Protein AF-A0AAV9BPT1-F1 (afdb_monomer)

Nearest PDB structures (foldseek):
  1zbh-assembly1_D  TM=8.927E-01  e=8.734E-01  Homo sapiens
  8fzt-assembly1_E  TM=1.495E-01  e=6.664E+00  Streptococcus pyogenes
  9cgu-assembly1_A  TM=1.667E-01  e=9.643E+00  Streptococcus pyogenes

Organism: Acorus gramineus (NCBI:txid55184)

Mean predicted aligned error: 17.65 Å

Foldseek 3Di:
DDLVVLLVLCVVVVHDSDDDPVVSVVRSVVVVVVVVVVVVVVVVVVVVLVVVLVVVLVVLVPDDLLVLLVLCVVLVHHSDDDSVVSSVRNNVVSVVVVPDDDDDDDDDDDDDDDDDDDPDDPDFDDDDPPDDPVLNRFWGFDDDDHDTQWDKDWDADVPVRDTDIDIDTDIDGSPPPDDDDD

pLDDT: mean 73.38, std 18.15, range [26.89, 94.5]

Radius of gyration: 31.67 Å; Cα contacts (8 Å, |Δi|>4): 129; chains: 1; bounding box: 70×37×100 Å

Structure (mmCIF, N/CA/C/O backbone):
data_AF-A0AAV9BPT1-F1
#
_entry.id   AF-A0AAV9BPT1-F1
#
loop_
_atom_site.group_PDB
_atom_site.id
_atom_site.type_symbol
_atom_site.label_atom_id
_atom_site.label_alt_id
_atom_site.label_comp_id
_atom_site.label_asym_id
_atom_site.label_entity_id
_atom_site.label_seq_id
_atom_site.pdbx_PDB_ins_code
_atom_site.Cartn_x
_atom_site.Cartn_y
_atom_site.Cartn_z
_atom_site.occupancy
_atom_site.B_iso_or_equiv
_atom_site.auth_seq_id
_atom_site.auth_comp_id
_atom_site.auth_asym_id
_atom_site.auth_atom_id
_atom_site.pdbx_PDB_model_num
ATOM 1 N N . MET A 1 1 ? -38.209 17.623 48.154 1.00 66.25 1 MET A N 1
ATOM 2 C CA . MET A 1 1 ? -37.411 16.426 48.475 1.00 66.25 1 MET A CA 1
ATOM 3 C C . MET A 1 1 ? -37.342 16.155 49.966 1.00 66.25 1 MET A C 1
ATOM 5 O O . MET A 1 1 ? -36.827 16.983 50.731 1.00 66.25 1 MET A O 1
ATOM 9 N N . GLY A 1 2 ? -37.893 15.013 50.367 1.00 86.69 2 GLY A N 1
ATOM 10 C CA . GLY A 1 2 ? -37.755 14.453 51.711 1.00 86.69 2 GLY A CA 1
ATOM 11 C C . GLY A 1 2 ? -36.406 13.749 51.896 1.00 86.69 2 GLY A C 1
ATOM 12 O O . GLY A 1 2 ? -35.737 13.391 50.932 1.00 86.69 2 GLY A O 1
ATOM 13 N N . VAL A 1 3 ? -35.992 13.531 53.147 1.00 86.62 3 VAL A N 1
ATOM 14 C CA . VAL A 1 3 ? -34.736 12.813 53.461 1.00 86.62 3 VAL A CA 1
ATOM 15 C C . VAL A 1 3 ? -34.769 11.368 52.948 1.00 86.62 3 VAL A C 1
ATOM 17 O O . VAL A 1 3 ? -33.741 10.836 52.548 1.00 86.62 3 VAL A O 1
ATOM 20 N N . HIS A 1 4 ? -35.949 10.747 52.916 1.00 86.62 4 HIS A N 1
ATOM 21 C CA . HIS A 1 4 ? -36.132 9.385 52.418 1.00 86.62 4 HIS A CA 1
ATOM 22 C C . HIS A 1 4 ? -35.863 9.267 50.906 1.00 86.62 4 HIS A C 1
ATOM 24 O O . HIS A 1 4 ? -35.213 8.323 50.473 1.00 86.62 4 HIS A O 1
ATOM 30 N N . GLU A 1 5 ? -36.291 10.255 50.109 1.00 89.44 5 GLU A N 1
ATOM 31 C CA . GLU A 1 5 ? -36.006 10.313 48.663 1.00 89.44 5 GLU A CA 1
ATOM 32 C C . GLU A 1 5 ? -34.508 10.489 48.394 1.00 89.44 5 GLU A C 1
ATOM 34 O O . GLU A 1 5 ? -33.947 9.803 47.546 1.00 89.44 5 GLU A O 1
ATOM 39 N N . LEU A 1 6 ? -33.845 11.353 49.172 1.00 89.81 6 LEU A N 1
ATOM 40 C CA . LEU A 1 6 ? -32.398 11.565 49.095 1.00 89.81 6 LEU A CA 1
ATOM 41 C C . LEU A 1 6 ? -31.606 10.294 49.408 1.00 89.81 6 LEU A C 1
ATOM 43 O O . LEU A 1 6 ? -30.641 9.984 48.721 1.00 89.81 6 LEU A O 1
ATOM 47 N N . ARG A 1 7 ? -32.027 9.530 50.421 1.00 89.31 7 ARG A N 1
ATOM 48 C CA . ARG A 1 7 ? -31.402 8.240 50.745 1.00 89.31 7 ARG A CA 1
ATOM 49 C C . ARG A 1 7 ? -31.612 7.211 49.635 1.00 89.31 7 ARG A C 1
ATOM 51 O O . ARG A 1 7 ? -30.689 6.457 49.350 1.00 89.31 7 ARG A O 1
ATOM 58 N N . GLY A 1 8 ? -32.778 7.214 48.985 1.00 91.06 8 GLY A N 1
ATOM 59 C CA . GLY A 1 8 ? -33.041 6.379 47.810 1.00 91.06 8 GLY A CA 1
ATOM 60 C C . GLY A 1 8 ? -32.118 6.710 46.633 1.00 91.06 8 GLY A C 1
ATOM 61 O O . GLY A 1 8 ? -31.501 5.812 46.071 1.00 91.06 8 GLY A O 1
ATOM 62 N N . GLN A 1 9 ? -31.958 7.997 46.309 1.00 87.75 9 GLN A N 1
ATOM 63 C CA . GLN A 1 9 ? -31.045 8.451 45.251 1.00 87.75 9 GLN A CA 1
ATOM 64 C C . GLN A 1 9 ? -29.572 8.167 45.575 1.00 87.75 9 GLN A C 1
ATOM 66 O O . GLN A 1 9 ? -28.846 7.691 44.707 1.00 87.75 9 GLN A O 1
ATOM 71 N N . ALA A 1 10 ? -29.143 8.388 46.822 1.00 87.38 10 ALA A N 1
ATOM 72 C CA . ALA A 1 10 ? -27.794 8.040 47.270 1.00 87.38 10 ALA A CA 1
ATOM 73 C C . ALA A 1 10 ? -27.530 6.531 47.149 1.00 87.38 10 ALA A C 1
ATOM 75 O O . ALA A 1 10 ? -26.489 6.130 46.640 1.00 87.38 10 ALA A O 1
ATOM 76 N N . SER A 1 11 ? -28.497 5.693 47.539 1.00 90.50 11 SER A N 1
ATOM 77 C CA . SER A 1 11 ? -28.374 4.236 47.436 1.00 90.50 11 SER A CA 1
ATOM 78 C C . SER A 1 11 ? -28.292 3.747 45.989 1.00 90.50 11 SER A C 1
ATOM 80 O O . SER A 1 11 ? -27.554 2.804 45.725 1.00 90.50 11 SER A O 1
ATOM 82 N N . LEU A 1 12 ? -29.029 4.367 45.060 1.00 90.50 12 LEU A N 1
ATOM 83 C CA . LEU A 1 12 ? -28.962 4.036 43.630 1.00 90.50 12 LEU A CA 1
ATOM 84 C C . LEU A 1 12 ? -27.583 4.341 43.027 1.00 90.50 12 LEU A C 1
ATOM 86 O O . LEU A 1 12 ? -27.151 3.632 42.126 1.00 90.50 12 LEU A O 1
ATOM 90 N N . ARG A 1 13 ? -26.895 5.366 43.544 1.00 85.94 13 ARG A N 1
ATOM 91 C CA . ARG A 1 13 ? -25.550 5.787 43.118 1.00 85.94 13 ARG A CA 1
ATOM 92 C C . ARG A 1 13 ? -24.415 5.144 43.931 1.00 85.94 13 ARG A C 1
ATOM 94 O O . ARG A 1 13 ? -23.254 5.456 43.718 1.00 85.94 13 ARG A O 1
ATOM 101 N N . GLY A 1 14 ? -24.729 4.259 44.884 1.00 86.69 14 GLY A N 1
ATOM 102 C CA . GLY A 1 14 ? -23.729 3.610 45.746 1.00 86.69 14 GLY A CA 1
ATOM 103 C C . GLY A 1 14 ? -23.097 4.521 46.813 1.00 86.69 14 GLY A C 1
ATOM 104 O O . GLY A 1 14 ? -22.073 4.166 47.394 1.00 86.69 14 GLY A O 1
ATOM 105 N N . LEU A 1 15 ? -23.698 5.681 47.095 1.00 86.06 15 LEU A N 1
ATOM 106 C CA . LEU A 1 15 ? -23.224 6.659 48.079 1.00 86.06 15 LEU A CA 1
ATOM 107 C C . LEU A 1 15 ? -23.756 6.359 49.493 1.00 86.06 15 LEU A C 1
ATOM 109 O O . LEU A 1 15 ? -24.757 5.667 49.686 1.00 86.06 15 LEU A O 1
ATOM 113 N N . SER A 1 16 ? -23.109 6.934 50.513 1.00 86.81 16 SER A N 1
ATOM 114 C CA . SER A 1 16 ? -23.520 6.766 51.914 1.00 86.81 16 SER A CA 1
ATOM 115 C C . SER A 1 16 ? -24.933 7.306 52.169 1.00 86.81 16 SER A C 1
ATOM 117 O O . SER A 1 16 ? -25.214 8.489 51.982 1.00 86.81 16 SER A O 1
ATOM 119 N N . THR A 1 17 ? -25.826 6.455 52.683 1.00 85.00 17 THR A N 1
ATOM 120 C CA . THR A 1 17 ? -27.209 6.822 53.034 1.00 85.00 17 THR A CA 1
ATOM 121 C C . THR A 1 17 ? -27.339 7.447 54.428 1.00 85.00 17 THR A C 1
ATOM 123 O O . THR A 1 17 ? -28.456 7.699 54.890 1.00 85.00 17 THR A O 1
ATOM 126 N N . SER A 1 18 ? -26.229 7.650 55.145 1.00 83.88 18 SER A N 1
ATOM 127 C CA . SER A 1 18 ? -26.214 8.146 56.525 1.00 83.88 18 SER A CA 1
ATOM 128 C C . SER A 1 18 ? -25.831 9.625 56.582 1.00 83.88 18 SER A C 1
ATOM 130 O O . SER A 1 18 ? -24.800 10.023 56.053 1.00 83.88 18 SER A O 1
ATOM 132 N N . GLY A 1 19 ? -26.655 10.446 57.240 1.00 83.88 19 GLY A N 1
ATOM 133 C CA . GLY A 1 19 ? -26.385 11.873 57.418 1.00 83.88 19 GLY A CA 1
ATOM 134 C C . GLY A 1 19 ? -27.636 12.739 57.561 1.00 83.88 19 GLY A C 1
ATOM 135 O O . GLY A 1 19 ? -28.778 12.261 57.494 1.00 83.88 19 GLY A O 1
ATOM 136 N N . THR A 1 20 ? -27.405 14.038 57.764 1.00 88.81 20 THR A N 1
ATOM 137 C CA . THR A 1 20 ? -28.435 15.083 57.703 1.00 88.81 20 THR A CA 1
ATOM 138 C C . THR A 1 20 ? -28.787 15.406 56.249 1.00 88.81 20 THR A C 1
ATOM 140 O O . THR A 1 20 ? -28.027 15.129 55.324 1.00 88.81 20 THR A O 1
ATOM 143 N N . LYS A 1 21 ? -29.955 16.023 56.029 1.00 87.75 21 LYS A N 1
ATOM 144 C CA . LYS A 1 21 ? -30.465 16.359 54.687 1.00 87.75 21 LYS A CA 1
ATOM 145 C C . LYS A 1 21 ? -29.448 17.108 53.812 1.00 87.75 21 LYS A C 1
ATOM 147 O O . LYS A 1 21 ? -29.385 16.849 52.618 1.00 87.75 21 LYS A O 1
ATOM 152 N N . LYS A 1 22 ? -28.680 18.028 54.409 1.00 87.62 22 LYS A N 1
ATOM 153 C CA . LYS A 1 22 ? -27.660 18.828 53.713 1.00 87.62 22 LYS A CA 1
ATOM 154 C C . LYS A 1 22 ? -26.505 17.966 53.201 1.00 87.62 22 LYS A C 1
ATOM 156 O O . LYS A 1 22 ? -26.181 18.050 52.029 1.00 87.62 22 LYS A O 1
ATOM 161 N N . VAL A 1 23 ? -25.991 17.067 54.040 1.00 87.06 23 VAL A N 1
ATOM 162 C CA . VAL A 1 23 ? -24.881 16.164 53.691 1.00 87.06 23 VAL A CA 1
ATOM 163 C C . VAL A 1 23 ? -25.252 15.236 52.530 1.00 87.06 23 VAL A C 1
ATOM 165 O O . VAL A 1 23 ? -24.448 15.020 51.633 1.00 87.06 23 VAL A O 1
ATOM 168 N N . LEU A 1 24 ? -26.489 14.727 52.505 1.00 86.38 24 LEU A N 1
ATOM 169 C CA . LEU A 1 24 ? -26.969 13.891 51.396 1.00 86.38 24 LEU A CA 1
ATOM 170 C C . LEU A 1 24 ? -27.092 14.675 50.082 1.00 86.38 24 LEU A C 1
ATOM 172 O O . LEU A 1 24 ? -26.788 14.139 49.024 1.00 86.38 24 LEU A O 1
ATOM 176 N N . LEU A 1 25 ? -27.539 15.934 50.146 1.00 88.56 25 LEU A N 1
ATOM 177 C CA . LEU A 1 25 ? -27.626 16.806 48.973 1.00 88.56 25 LEU A CA 1
ATOM 178 C C . LEU A 1 25 ? -26.240 17.143 48.419 1.00 88.56 25 LEU A C 1
ATOM 180 O O . LEU A 1 25 ? -26.041 17.043 47.215 1.00 88.56 25 LEU A O 1
ATOM 184 N N . GLU A 1 26 ? -25.295 17.502 49.288 1.00 87.81 26 GLU A N 1
ATOM 185 C CA . GLU A 1 26 ? -23.914 17.816 48.901 1.00 87.81 26 GLU A CA 1
ATOM 186 C C . GLU A 1 26 ? -23.202 16.594 48.306 1.00 87.81 26 GLU A C 1
ATOM 188 O O . GLU A 1 26 ? -22.551 16.716 47.275 1.00 87.81 26 GLU A O 1
ATOM 193 N N . GLY A 1 27 ? -23.383 15.406 48.893 1.00 85.81 27 GLY A N 1
ATOM 194 C CA . GLY A 1 27 ? -22.787 14.171 48.376 1.00 85.81 27 GLY A CA 1
ATOM 195 C C . GLY A 1 27 ? -23.317 13.773 46.997 1.00 85.81 27 GLY A C 1
ATOM 196 O O . GLY A 1 27 ? -22.532 13.426 46.123 1.00 85.81 27 GLY A O 1
ATOM 197 N N . ILE A 1 28 ? -24.634 13.864 46.778 1.00 88.00 28 ILE A N 1
ATOM 198 C CA . ILE A 1 28 ? -25.240 13.573 45.467 1.00 88.00 28 ILE A CA 1
ATOM 199 C C . ILE A 1 28 ? -24.837 14.631 44.432 1.00 88.00 28 ILE A C 1
ATOM 201 O O . ILE A 1 28 ? -24.573 14.286 43.286 1.00 88.00 28 ILE A O 1
ATOM 205 N N . ALA A 1 29 ? -24.776 15.910 44.814 1.00 86.81 29 ALA A N 1
ATOM 206 C CA . ALA A 1 29 ? -24.363 16.980 43.907 1.00 86.81 29 ALA A CA 1
ATOM 207 C C . ALA A 1 29 ? -22.902 16.819 43.457 1.00 86.81 29 ALA A C 1
ATOM 209 O O . ALA A 1 29 ? -22.627 16.911 42.265 1.00 86.81 29 ALA A O 1
ATOM 210 N N . ALA A 1 30 ? -21.991 16.504 44.382 1.00 86.38 30 ALA A N 1
ATOM 211 C CA . ALA A 1 30 ? -20.583 16.266 44.063 1.00 86.38 30 ALA A CA 1
ATOM 212 C C . ALA A 1 30 ? -20.382 15.057 43.130 1.00 86.38 30 ALA A C 1
ATOM 214 O O . ALA A 1 30 ? -19.500 15.072 42.276 1.00 86.38 30 ALA A O 1
ATOM 215 N N . ASP A 1 31 ? -21.209 14.022 43.276 1.00 88.00 31 ASP A N 1
ATOM 216 C CA . ASP A 1 31 ? -21.203 12.838 42.413 1.00 88.00 31 ASP A CA 1
ATOM 217 C C . ASP A 1 31 ? -21.716 13.156 40.997 1.00 88.00 31 ASP A C 1
ATOM 219 O O . ASP A 1 31 ? -21.080 12.792 40.017 1.00 88.00 31 ASP A O 1
ATOM 223 N N . ILE A 1 32 ? -22.789 13.949 40.872 1.00 86.00 32 ILE A N 1
ATOM 224 C CA . ILE A 1 32 ? -23.292 14.444 39.574 1.00 86.00 32 ILE A CA 1
ATOM 225 C C . ILE A 1 32 ? -22.242 15.310 38.855 1.00 86.00 32 ILE A C 1
ATOM 227 O O . ILE A 1 32 ? -22.048 15.200 37.641 1.00 86.00 32 ILE A O 1
ATOM 231 N N . GLU A 1 33 ? -21.558 16.191 39.587 1.00 83.81 33 GLU A N 1
ATOM 232 C CA . GLU A 1 33 ? -20.467 17.002 39.035 1.00 83.81 33 GLU A CA 1
ATOM 233 C C . GLU A 1 33 ? -19.279 16.137 38.597 1.00 83.81 33 GLU A C 1
ATOM 235 O O . GLU A 1 33 ? -18.648 16.418 37.577 1.00 83.81 33 GLU A O 1
ATOM 240 N N . ARG A 1 34 ? -19.000 15.049 39.318 1.00 80.12 34 ARG A N 1
ATOM 241 C CA . ARG A 1 34 ? -17.965 14.089 38.941 1.00 80.12 34 ARG A CA 1
ATOM 242 C C . ARG A 1 34 ? -18.346 13.295 37.685 1.00 80.12 34 ARG A C 1
ATOM 244 O O . ARG A 1 34 ? -17.514 13.220 36.783 1.00 80.12 34 ARG A O 1
ATOM 251 N N . ASP A 1 35 ? -19.578 12.793 37.594 1.00 77.31 35 ASP A N 1
ATOM 252 C CA . ASP A 1 35 ? -20.101 12.078 36.417 1.00 77.31 35 ASP A CA 1
ATOM 253 C C . ASP A 1 35 ? -20.000 12.955 35.158 1.00 77.31 35 ASP A C 1
ATOM 255 O O . ASP A 1 35 ? -19.424 12.553 34.151 1.00 77.31 35 ASP A O 1
ATOM 259 N N . SER A 1 36 ? -20.482 14.201 35.233 1.00 74.38 36 SER A N 1
ATOM 260 C CA . SER A 1 36 ? -20.421 15.147 34.107 1.00 74.38 36 SER A CA 1
ATOM 261 C C . SER A 1 36 ? -18.990 15.539 33.710 1.00 74.38 36 SER A C 1
ATOM 263 O O . SER A 1 36 ? -18.709 15.770 32.532 1.00 74.38 36 SER A O 1
ATOM 265 N N . ALA A 1 37 ? -18.055 15.602 34.662 1.00 71.31 37 ALA A N 1
ATOM 266 C CA . ALA A 1 37 ? -16.646 15.857 34.373 1.00 71.31 37 ALA A CA 1
ATOM 267 C C . ALA A 1 37 ? -15.945 14.640 33.744 1.00 71.31 37 ALA A C 1
ATOM 269 O O . ALA A 1 37 ? -15.087 14.820 32.879 1.00 71.31 37 ALA A O 1
ATOM 270 N N . GLU A 1 38 ? -16.289 13.420 34.159 1.00 68.56 38 GLU A N 1
ATOM 271 C CA . GLU A 1 38 ? -15.794 12.179 33.552 1.00 68.56 38 GLU A CA 1
ATOM 272 C C . GLU A 1 38 ? -16.371 11.978 32.140 1.00 68.56 38 GLU A C 1
ATOM 274 O O . GLU A 1 38 ? -15.616 11.670 31.219 1.00 68.56 38 GLU A O 1
ATOM 279 N N . GLU A 1 39 ? -17.661 12.254 31.923 1.00 64.31 39 GLU A N 1
ATOM 280 C CA . GLU A 1 39 ? -18.285 12.245 30.590 1.00 64.31 39 GLU A CA 1
ATOM 281 C C . GLU A 1 39 ? -17.637 13.256 29.636 1.00 64.31 39 GLU A C 1
ATOM 283 O O . GLU A 1 39 ? -17.356 12.918 28.485 1.00 64.31 39 GLU A O 1
ATOM 288 N N . ASN A 1 40 ? -17.339 14.473 30.106 1.00 65.38 40 ASN A N 1
ATOM 289 C CA . ASN A 1 40 ? -16.655 15.476 29.287 1.00 65.38 40 ASN A CA 1
ATOM 290 C C . ASN A 1 40 ? -15.217 15.064 28.944 1.00 65.38 40 ASN A C 1
ATOM 292 O O . ASN A 1 40 ? -14.825 15.181 27.787 1.00 65.38 40 ASN A O 1
ATOM 296 N N . ARG A 1 41 ? -14.450 14.512 29.897 1.00 62.78 41 ARG A N 1
ATOM 297 C CA . ARG A 1 41 ? -13.090 14.006 29.621 1.00 62.78 41 ARG A CA 1
ATOM 298 C C . ARG A 1 41 ? -13.097 12.843 28.636 1.00 62.78 41 ARG A C 1
ATOM 300 O O . ARG A 1 41 ? -12.277 12.819 27.723 1.00 62.78 41 ARG A O 1
ATOM 307 N N . ASN A 1 42 ? -14.036 11.910 28.791 1.00 61.19 42 ASN A N 1
ATOM 308 C CA . ASN A 1 42 ? -14.189 10.789 27.867 1.00 61.19 42 ASN A CA 1
ATOM 309 C C . ASN A 1 42 ? -14.617 11.285 26.476 1.00 61.19 42 ASN A C 1
ATOM 311 O O . ASN A 1 42 ? -14.109 10.805 25.468 1.00 61.19 42 ASN A O 1
ATOM 315 N N . GLY A 1 43 ? -15.509 12.279 26.407 1.00 61.28 43 GLY A N 1
ATOM 316 C CA . GLY A 1 43 ? -15.938 12.904 25.156 1.00 61.28 43 GLY A CA 1
ATOM 317 C C . GLY A 1 43 ? -14.826 13.677 24.441 1.00 61.28 43 GLY A C 1
ATOM 318 O O . GLY A 1 43 ? -14.752 13.634 23.215 1.00 61.28 43 GLY A O 1
ATOM 319 N N . GLU A 1 44 ? -13.950 14.357 25.181 1.00 61.03 44 GLU A N 1
ATOM 320 C CA . GLU A 1 44 ? -12.769 15.039 24.637 1.00 61.03 44 GLU A CA 1
ATOM 321 C C . GLU A 1 44 ? -11.717 14.038 24.142 1.00 61.03 44 GLU A C 1
ATOM 323 O O . GLU A 1 44 ? -11.273 14.155 23.001 1.00 61.03 44 GLU A O 1
ATOM 328 N N . GLN A 1 45 ? -11.410 12.994 24.920 1.00 60.72 45 GLN A N 1
ATOM 329 C CA . GLN A 1 45 ? -10.502 11.921 24.487 1.00 60.72 45 GLN A CA 1
ATOM 330 C C . GLN A 1 45 ? -11.014 11.173 23.250 1.00 60.72 45 GLN A C 1
ATOM 332 O O . GLN A 1 45 ? -10.231 10.840 22.362 1.00 60.72 45 GLN A O 1
ATOM 337 N N . LEU A 1 46 ? -12.323 10.924 23.157 1.00 59.19 46 LEU A N 1
ATOM 338 C CA . LEU A 1 46 ? -12.926 10.301 21.978 1.00 59.19 46 LEU A CA 1
ATOM 339 C C . LEU A 1 46 ? -12.830 11.200 20.741 1.00 59.19 46 LEU A C 1
ATOM 341 O O . LEU A 1 46 ? -12.610 10.691 19.646 1.00 59.19 46 LEU A O 1
ATOM 345 N N . LYS A 1 47 ? -12.980 12.522 20.889 1.00 60.25 47 LYS A N 1
ATOM 346 C CA . LYS A 1 47 ? -12.844 13.463 19.765 1.00 60.25 47 LYS A CA 1
ATOM 347 C C . LYS A 1 47 ? -11.413 13.521 19.245 1.00 60.25 47 LYS A C 1
ATOM 349 O O . LYS A 1 47 ? -11.224 13.414 18.039 1.00 60.25 47 LYS A O 1
ATOM 354 N N . GLU A 1 48 ? -10.432 13.613 20.137 1.00 61.12 48 GLU A N 1
ATOM 355 C CA . GLU A 1 48 ? -9.012 13.665 19.766 1.00 61.12 48 GLU A CA 1
ATOM 356 C C . GLU A 1 48 ? -8.575 12.379 19.040 1.00 61.12 48 GLU A C 1
ATOM 358 O O . GLU A 1 48 ? -7.973 12.439 17.971 1.00 61.12 48 GLU A O 1
ATOM 363 N N . GLN A 1 49 ? -9.003 11.209 19.530 1.00 61.12 49 GLN A N 1
ATOM 364 C CA . GLN A 1 49 ? -8.744 9.929 18.858 1.00 61.12 49 GLN A CA 1
ATOM 365 C C . GLN A 1 49 ? -9.433 9.799 17.492 1.00 61.12 49 GLN A C 1
ATOM 367 O O . GLN A 1 49 ? -8.950 9.069 16.629 1.00 61.12 49 GLN A O 1
ATOM 372 N N . VAL A 1 50 ? -10.588 10.438 17.290 1.00 62.47 50 VAL A N 1
ATOM 373 C CA . VAL A 1 50 ? -11.306 10.407 16.005 1.00 62.47 50 VAL A CA 1
ATOM 374 C C . VAL A 1 50 ? -10.657 11.348 14.990 1.00 62.47 50 VAL A C 1
ATOM 376 O O . VAL A 1 50 ? -10.561 10.981 13.819 1.00 62.47 50 VAL A O 1
ATOM 379 N N . GLU A 1 51 ? -10.182 12.518 15.423 1.00 63.03 51 GLU A N 1
ATOM 380 C CA . GLU A 1 51 ? -9.455 13.459 14.562 1.00 63.03 51 GLU A CA 1
ATOM 381 C C . GLU A 1 51 ? -8.103 12.882 14.112 1.00 63.03 51 GLU A C 1
ATOM 383 O O . GLU A 1 51 ? -7.822 12.867 12.914 1.00 63.03 51 GLU A O 1
ATOM 388 N N . GLU A 1 52 ? -7.326 12.279 15.018 1.00 66.38 52 GLU A N 1
ATOM 389 C CA . GLU A 1 52 ? -6.041 11.649 14.669 1.00 66.38 52 GLU A CA 1
ATOM 390 C C . GLU A 1 52 ? -6.215 10.471 13.685 1.00 66.38 52 GLU A C 1
ATOM 392 O O . GLU A 1 52 ? -5.461 10.324 12.720 1.00 66.38 52 GLU A O 1
ATOM 397 N N . LYS A 1 53 ? -7.279 9.671 13.849 1.00 68.00 53 LYS A N 1
ATOM 398 C CA . LYS A 1 53 ? -7.617 8.577 12.917 1.00 68.00 53 LYS A CA 1
ATOM 399 C C . LYS A 1 53 ? -8.047 9.080 11.542 1.00 68.00 53 LYS A C 1
ATOM 401 O O . LYS A 1 53 ? -7.744 8.433 10.536 1.00 68.00 53 LYS A O 1
ATOM 406 N N . ALA A 1 54 ? -8.774 10.197 11.479 1.00 70.81 54 ALA A N 1
ATOM 407 C CA . ALA A 1 54 ? -9.169 10.796 10.207 1.00 70.81 54 ALA A CA 1
ATOM 408 C C . ALA A 1 54 ? -7.928 11.240 9.419 1.00 70.81 54 ALA A C 1
ATOM 410 O O . ALA A 1 54 ? -7.796 10.890 8.241 1.00 70.81 54 ALA A O 1
ATOM 411 N N . ASP A 1 55 ? -6.980 11.887 10.099 1.00 76.94 55 ASP A N 1
ATOM 412 C CA . ASP A 1 55 ? -5.702 12.302 9.522 1.00 76.94 55 ASP A CA 1
ATOM 413 C C . ASP A 1 55 ? -4.874 11.103 9.033 1.00 76.94 55 ASP A C 1
ATOM 415 O O . ASP A 1 55 ? -4.305 11.133 7.936 1.00 76.94 55 ASP A O 1
ATOM 419 N N . ASP A 1 56 ? -4.839 10.006 9.789 1.00 77.00 56 ASP A N 1
ATOM 420 C CA . ASP A 1 56 ? -4.118 8.795 9.388 1.00 77.00 56 ASP A CA 1
ATOM 421 C C . ASP A 1 56 ? -4.741 8.107 8.166 1.00 77.00 56 ASP A C 1
ATOM 423 O O . ASP A 1 56 ? -4.020 7.668 7.259 1.00 77.00 56 ASP A O 1
ATOM 427 N N . ILE A 1 57 ? -6.072 8.064 8.069 1.00 81.19 57 ILE A N 1
ATOM 428 C CA . ILE A 1 57 ? -6.768 7.548 6.880 1.00 81.19 57 ILE A CA 1
ATOM 429 C C . ILE A 1 57 ? -6.477 8.429 5.658 1.00 81.19 57 ILE A C 1
ATOM 431 O O . ILE A 1 57 ? -6.292 7.911 4.547 1.00 81.19 57 ILE A O 1
ATOM 435 N N . GLU A 1 58 ? -6.415 9.749 5.830 1.00 83.06 58 GLU A N 1
ATOM 436 C CA . GLU A 1 58 ? -6.048 10.675 4.758 1.00 83.06 58 GLU A CA 1
ATOM 437 C C . GLU A 1 58 ? -4.598 10.481 4.299 1.00 83.06 58 GLU A C 1
ATOM 439 O O . GLU A 1 58 ? -4.356 10.339 3.091 1.00 83.06 58 GLU A O 1
ATOM 444 N N . ARG A 1 59 ? -3.649 10.347 5.236 1.00 84.38 59 ARG A N 1
ATOM 445 C CA . ARG A 1 59 ? -2.250 9.983 4.939 1.00 84.38 59 ARG A CA 1
ATOM 446 C C . ARG A 1 59 ? -2.172 8.671 4.159 1.00 84.38 59 ARG A C 1
ATOM 448 O O . ARG A 1 59 ? -1.442 8.572 3.171 1.00 84.38 59 ARG A O 1
ATOM 455 N N . ILE A 1 60 ? -2.986 7.685 4.531 1.00 84.81 60 ILE A N 1
ATOM 456 C CA . ILE A 1 60 ? -3.073 6.393 3.843 1.00 84.81 60 ILE A CA 1
ATOM 457 C C . ILE A 1 60 ? -3.568 6.501 2.416 1.00 84.81 60 ILE A C 1
ATOM 459 O O . ILE A 1 60 ? -2.985 5.902 1.510 1.00 84.81 60 ILE A O 1
ATOM 463 N N . ARG A 1 61 ? -4.581 7.321 2.167 1.00 84.88 61 ARG A N 1
ATOM 464 C CA . ARG A 1 61 ? -5.079 7.549 0.806 1.00 84.88 61 ARG A CA 1
ATOM 465 C C . ARG A 1 61 ? -4.043 8.234 -0.090 1.00 84.88 61 ARG A C 1
ATOM 467 O O . ARG A 1 61 ? -4.008 7.942 -1.293 1.00 84.88 61 ARG A O 1
ATOM 474 N N . ALA A 1 62 ? -3.200 9.091 0.484 1.00 81.31 62 ALA A N 1
ATOM 475 C CA . ALA A 1 62 ? -2.148 9.808 -0.230 1.00 81.31 62 ALA A CA 1
ATOM 476 C C . ALA A 1 62 ? -0.952 8.918 -0.630 1.00 81.31 62 ALA A C 1
ATOM 478 O O . ALA A 1 62 ? -0.327 9.177 -1.659 1.00 81.31 62 ALA A O 1
ATOM 479 N N . MET A 1 63 ? -0.676 7.842 0.113 1.00 79.31 63 MET A N 1
ATOM 480 C CA . MET A 1 63 ? 0.489 6.976 -0.107 1.00 79.31 63 MET A CA 1
ATOM 481 C C . MET A 1 63 ? 0.514 6.232 -1.450 1.00 79.31 63 MET A C 1
ATOM 483 O O . MET A 1 63 ? -0.515 5.961 -2.092 1.00 79.31 63 MET A O 1
ATOM 487 N N . GLY A 1 64 ? 1.723 5.874 -1.884 1.00 77.62 64 GLY A N 1
ATOM 488 C CA . GLY A 1 64 ? 1.978 5.036 -3.050 1.00 77.62 64 GLY A CA 1
ATOM 489 C C . GLY A 1 64 ? 1.591 3.572 -2.824 1.00 77.62 64 GLY A C 1
ATOM 490 O O . GLY A 1 64 ? 1.339 3.128 -1.710 1.00 77.62 64 GLY A O 1
ATOM 491 N N . LEU A 1 65 ? 1.530 2.780 -3.904 1.00 76.81 65 LEU A N 1
ATOM 492 C CA . LEU A 1 65 ? 1.274 1.337 -3.781 1.00 76.81 65 LEU A CA 1
ATOM 493 C C . LEU A 1 65 ? 2.368 0.637 -2.956 1.00 76.81 65 LEU A C 1
ATOM 495 O O . LEU A 1 65 ? 2.051 -0.302 -2.236 1.00 76.81 65 LEU A O 1
ATOM 499 N N . CYS A 1 66 ? 3.625 1.081 -3.069 1.00 71.81 66 CYS A N 1
ATOM 500 C CA . CYS A 1 66 ? 4.743 0.530 -2.304 1.00 71.81 66 CYS A CA 1
ATOM 501 C C . CYS A 1 66 ? 4.564 0.794 -0.801 1.00 71.81 66 CYS A C 1
ATOM 503 O O . CYS A 1 66 ? 4.495 -0.165 -0.038 1.00 71.81 66 CYS A O 1
ATOM 505 N N . ASP A 1 67 ? 4.369 2.052 -0.400 1.00 78.62 67 ASP A N 1
ATOM 506 C CA . ASP A 1 67 ? 4.187 2.429 1.010 1.00 78.62 67 ASP A CA 1
ATOM 507 C C . ASP A 1 67 ? 2.972 1.720 1.628 1.00 78.62 67 ASP A C 1
ATOM 509 O O . ASP A 1 67 ? 3.011 1.256 2.761 1.00 78.62 67 ASP A O 1
ATOM 513 N N . LEU A 1 68 ? 1.896 1.529 0.854 1.00 84.06 68 LEU A N 1
ATOM 514 C CA . LEU A 1 68 ? 0.733 0.759 1.304 1.00 84.06 68 LEU A CA 1
ATOM 515 C C . LEU A 1 68 ? 1.047 -0.718 1.559 1.00 84.06 68 LEU A C 1
ATOM 517 O O . LEU A 1 68 ? 0.465 -1.320 2.456 1.00 84.06 68 LEU A O 1
ATOM 521 N N . ARG A 1 69 ? 1.949 -1.332 0.790 1.00 81.38 69 ARG A N 1
ATOM 522 C CA . ARG A 1 69 ? 2.376 -2.714 1.055 1.00 81.38 69 ARG A CA 1
ATOM 523 C C . ARG A 1 69 ? 3.210 -2.799 2.321 1.00 81.38 69 ARG A C 1
ATOM 525 O O . ARG A 1 69 ? 3.000 -3.717 3.106 1.00 81.38 69 ARG A O 1
ATOM 532 N N . GLU A 1 70 ? 4.106 -1.844 2.525 1.00 81.19 70 GLU A N 1
ATOM 533 C CA . GLU A 1 70 ? 4.905 -1.753 3.744 1.00 81.19 70 GLU A CA 1
ATOM 534 C C . GLU A 1 70 ? 4.010 -1.559 4.970 1.00 81.19 70 GLU A C 1
ATOM 536 O O . GLU A 1 70 ? 4.074 -2.335 5.922 1.00 81.19 70 GLU A O 1
ATOM 541 N N . GLN A 1 71 ? 3.085 -0.605 4.907 1.00 83.19 71 GLN A N 1
ATOM 542 C CA . GLN A 1 71 ? 2.119 -0.381 5.973 1.00 83.19 71 GLN A CA 1
ATOM 543 C C . GLN A 1 71 ? 1.238 -1.594 6.256 1.00 83.19 71 GLN A C 1
ATOM 545 O O . GLN A 1 71 ? 0.908 -1.845 7.413 1.00 83.19 71 GLN A O 1
ATOM 550 N N . ALA A 1 72 ? 0.879 -2.366 5.228 1.00 85.25 72 ALA A N 1
ATOM 551 C CA . ALA A 1 72 ? 0.211 -3.641 5.433 1.00 85.25 72 ALA A CA 1
ATOM 552 C C . ALA A 1 72 ? 1.122 -4.626 6.185 1.00 85.25 72 ALA A C 1
ATOM 554 O O . ALA A 1 72 ? 0.681 -5.195 7.176 1.00 85.25 72 ALA A O 1
ATOM 555 N N . THR A 1 73 ? 2.395 -4.780 5.796 1.00 83.44 73 THR A N 1
ATOM 556 C CA . THR A 1 73 ? 3.323 -5.684 6.504 1.00 83.44 73 THR A CA 1
ATOM 557 C C . THR A 1 73 ? 3.586 -5.277 7.951 1.00 83.44 73 THR A C 1
ATOM 559 O O . THR A 1 73 ? 3.612 -6.146 8.819 1.00 83.44 73 THR A O 1
ATOM 562 N N . LEU A 1 74 ? 3.721 -3.976 8.229 1.00 83.88 74 LEU A N 1
ATOM 563 C CA . LEU A 1 74 ? 3.931 -3.453 9.581 1.00 83.88 74 LEU A 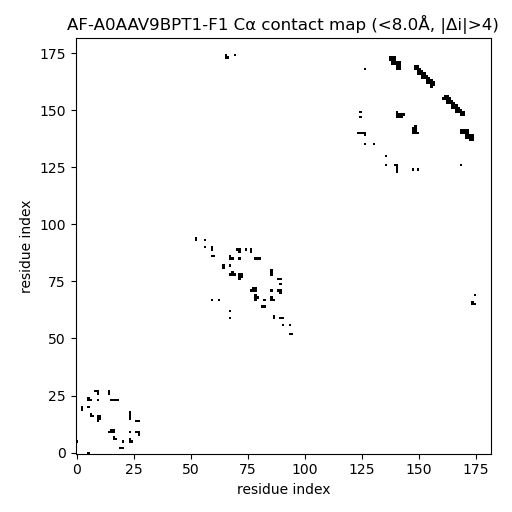CA 1
ATOM 564 C C . LEU A 1 74 ? 2.727 -3.727 10.486 1.00 83.88 74 LEU A C 1
ATOM 566 O O . LEU A 1 74 ? 2.903 -4.048 11.657 1.00 83.88 74 LEU A O 1
ATOM 570 N N . ARG A 1 75 ? 1.514 -3.672 9.926 1.00 83.06 75 ARG A N 1
ATOM 571 C CA . ARG A 1 75 ? 0.266 -4.026 10.619 1.00 83.06 75 ARG A CA 1
ATOM 572 C C . ARG A 1 75 ? -0.034 -5.532 10.618 1.00 83.06 75 ARG A C 1
ATOM 574 O O . ARG A 1 75 ? -1.075 -5.959 11.098 1.00 83.06 75 ARG A O 1
ATOM 581 N N . GLY A 1 76 ? 0.853 -6.368 10.068 1.00 83.12 76 GLY A N 1
ATOM 582 C CA . GLY A 1 76 ? 0.632 -7.817 9.964 1.00 83.12 76 GLY A CA 1
ATOM 583 C C . GLY A 1 76 ? -0.472 -8.216 8.974 1.00 83.12 76 GLY A C 1
ATOM 584 O O . GLY A 1 76 ? -0.962 -9.345 9.001 1.00 83.12 76 GLY A O 1
ATOM 585 N N . LEU A 1 77 ? -0.862 -7.303 8.086 1.00 84.38 77 LEU A N 1
ATOM 586 C CA . LEU A 1 77 ? -1.856 -7.502 7.041 1.00 84.38 77 LEU A CA 1
ATOM 587 C C . LEU A 1 77 ? -1.200 -8.053 5.769 1.00 84.38 77 LEU A C 1
ATOM 589 O O . LEU A 1 77 ? -0.029 -7.820 5.465 1.00 84.38 77 LEU A O 1
ATOM 593 N N . LEU A 1 78 ? -1.992 -8.754 4.960 1.00 81.88 78 LEU A N 1
ATOM 594 C CA . LEU A 1 78 ? -1.552 -9.234 3.654 1.00 81.88 78 LEU A CA 1
ATOM 595 C C . LEU A 1 78 ? -1.089 -8.054 2.768 1.00 81.88 78 LEU A C 1
ATOM 597 O O . LEU A 1 78 ? -1.828 -7.091 2.568 1.00 81.88 78 LEU A O 1
ATOM 601 N N . ALA A 1 79 ? 0.114 -8.143 2.196 1.00 80.00 79 ALA A N 1
ATOM 602 C CA . ALA A 1 79 ? 0.696 -7.099 1.336 1.00 80.00 79 ALA A CA 1
ATOM 603 C C . ALA A 1 79 ? 0.411 -7.304 -0.167 1.00 80.00 79 ALA A C 1
ATOM 605 O O . ALA A 1 79 ? 0.872 -6.553 -1.027 1.00 80.00 79 ALA A O 1
ATOM 606 N N . ASN A 1 80 ? -0.350 -8.338 -0.516 1.00 75.81 80 ASN A N 1
ATOM 607 C CA . ASN A 1 80 ? -0.732 -8.633 -1.890 1.00 75.81 80 ASN A CA 1
ATOM 608 C C . ASN A 1 80 ? -2.045 -7.929 -2.279 1.00 75.81 80 ASN A C 1
ATOM 610 O O . ASN A 1 80 ? -2.930 -7.678 -1.454 1.00 75.81 80 ASN A O 1
ATOM 614 N N . GLY A 1 81 ? -2.169 -7.626 -3.573 1.00 80.69 81 GLY A N 1
ATOM 615 C CA . GLY A 1 81 ? -3.371 -7.042 -4.163 1.00 80.69 81 GLY A CA 1
ATOM 616 C C . GLY A 1 81 ? -3.157 -5.681 -4.827 1.00 80.69 81 GLY A C 1
ATOM 617 O O . GLY A 1 81 ? -2.033 -5.218 -5.034 1.00 80.69 81 GLY A O 1
ATOM 618 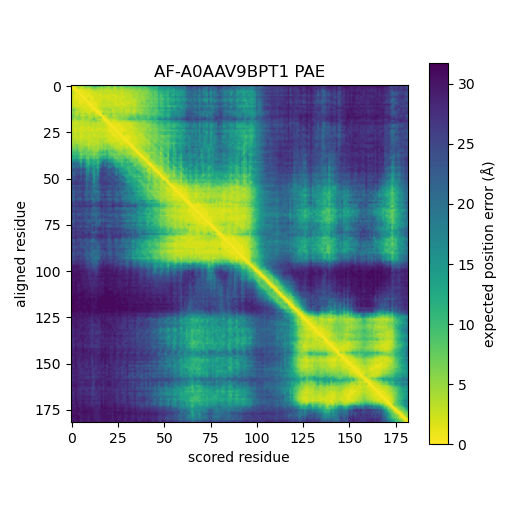N N . THR A 1 82 ? -4.276 -5.064 -5.209 1.00 83.44 82 THR A N 1
ATOM 619 C CA . THR A 1 82 ? -4.332 -3.743 -5.850 1.00 83.44 82 THR A CA 1
ATOM 620 C C . THR A 1 82 ? -4.297 -2.619 -4.811 1.00 83.44 82 THR A C 1
ATOM 622 O O . THR A 1 82 ? -4.632 -2.832 -3.646 1.00 83.44 82 THR A O 1
ATOM 625 N N . LYS A 1 83 ? -3.969 -1.386 -5.236 1.00 81.19 83 LYS A N 1
ATOM 626 C CA . LYS A 1 83 ? -3.937 -0.202 -4.351 1.00 81.19 83 LYS A CA 1
ATOM 627 C C . LYS A 1 83 ? -5.235 -0.045 -3.549 1.00 81.19 83 LYS A C 1
ATOM 629 O O . LYS A 1 83 ? -5.195 0.195 -2.352 1.00 81.19 83 LYS A O 1
ATOM 634 N N . LYS A 1 84 ? -6.388 -0.229 -4.203 1.00 83.69 84 LYS A N 1
ATOM 635 C CA . LYS A 1 84 ? -7.708 -0.137 -3.559 1.00 83.69 84 LYS A CA 1
ATOM 636 C C . LYS A 1 84 ? -7.920 -1.216 -2.496 1.00 83.69 84 LYS A C 1
ATOM 638 O O . LYS A 1 84 ? -8.451 -0.907 -1.437 1.00 83.69 84 LYS A O 1
ATOM 643 N N . ALA A 1 85 ? -7.498 -2.451 -2.771 1.00 86.12 85 ALA A N 1
ATOM 644 C CA . ALA A 1 85 ? -7.627 -3.553 -1.822 1.00 86.12 85 ALA A CA 1
ATOM 645 C C . ALA A 1 85 ? -6.766 -3.325 -0.569 1.00 86.12 85 ALA A C 1
ATOM 647 O O . ALA A 1 85 ? -7.241 -3.550 0.540 1.00 86.12 85 ALA A O 1
ATOM 648 N N . LEU A 1 86 ? -5.536 -2.822 -0.738 1.00 87.06 86 LEU A N 1
ATOM 649 C CA . LEU A 1 86 ? -4.653 -2.482 0.383 1.00 87.06 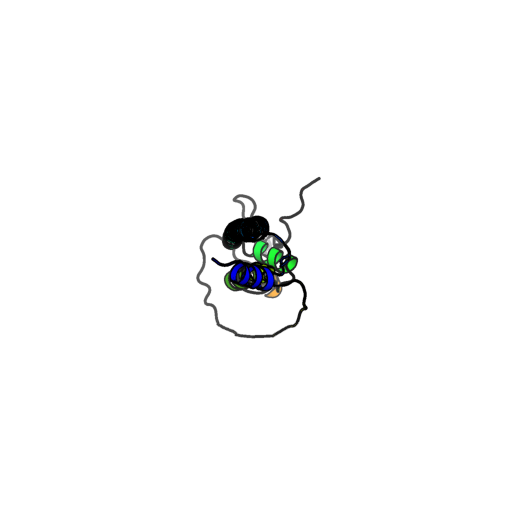86 LEU A CA 1
ATOM 650 C C . LEU A 1 86 ? -5.193 -1.305 1.201 1.00 87.06 86 LEU A C 1
ATOM 652 O O . LEU A 1 86 ? -5.248 -1.402 2.420 1.00 87.06 86 LEU A O 1
ATOM 656 N N . LEU A 1 87 ? -5.670 -0.242 0.544 1.00 8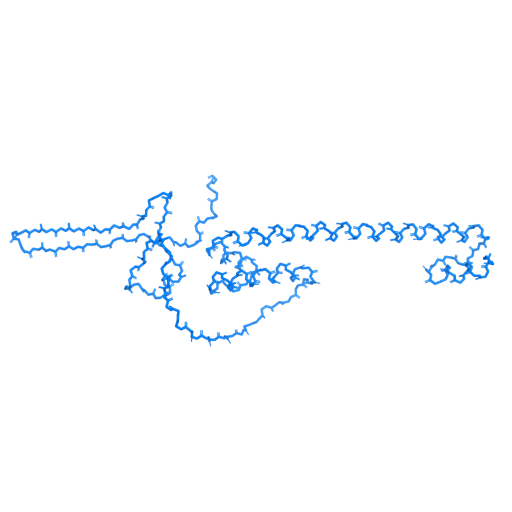8.38 87 LEU A N 1
ATOM 657 C CA . LEU A 1 87 ? -6.297 0.901 1.219 1.00 88.38 87 LEU A CA 1
ATOM 658 C C . LEU A 1 87 ? -7.488 0.481 2.081 1.00 88.38 87 LEU A C 1
ATOM 660 O O . LEU A 1 87 ? -7.579 0.889 3.232 1.00 88.38 87 LEU A O 1
ATOM 664 N N . ALA A 1 88 ? -8.385 -0.340 1.532 1.00 87.75 88 ALA A N 1
ATOM 665 C CA . ALA A 1 88 ? -9.553 -0.817 2.265 1.00 87.75 88 ALA A CA 1
ATOM 666 C C . ALA A 1 88 ? -9.154 -1.682 3.469 1.00 87.75 88 ALA A C 1
ATOM 668 O O . ALA A 1 88 ? -9.718 -1.525 4.546 1.00 87.75 88 ALA A O 1
ATOM 669 N N . ARG A 1 89 ? -8.162 -2.566 3.296 1.00 89.94 89 ARG A N 1
ATOM 670 C CA . ARG A 1 89 ? -7.670 -3.451 4.359 1.00 89.94 89 ARG A CA 1
ATOM 671 C C . ARG A 1 89 ? -7.028 -2.662 5.501 1.00 89.94 89 ARG A C 1
ATOM 673 O O . ARG A 1 89 ? -7.345 -2.923 6.650 1.00 89.94 89 ARG A O 1
ATOM 680 N N . ILE A 1 90 ? -6.172 -1.694 5.177 1.00 88.44 90 ILE A N 1
ATOM 681 C CA . ILE A 1 90 ? -5.473 -0.869 6.171 1.00 88.44 90 ILE A CA 1
ATOM 682 C C . ILE A 1 90 ? -6.443 0.088 6.872 1.00 88.44 90 ILE A C 1
ATOM 684 O O . ILE A 1 90 ? -6.379 0.228 8.086 1.00 88.44 90 ILE A O 1
ATOM 688 N N . ALA A 1 91 ? -7.370 0.716 6.141 1.00 87.81 91 ALA A N 1
ATOM 689 C CA . ALA A 1 91 ? -8.371 1.591 6.752 1.00 87.81 91 ALA A CA 1
ATOM 690 C C . ALA A 1 91 ? -9.274 0.822 7.732 1.00 87.81 91 ALA A C 1
ATOM 692 O O . ALA A 1 91 ? -9.514 1.291 8.838 1.00 87.81 91 ALA A O 1
ATOM 693 N N . ALA A 1 92 ? -9.706 -0.388 7.362 1.00 86.88 92 ALA A N 1
ATOM 694 C CA . ALA A 1 92 ? -10.509 -1.237 8.239 1.00 86.88 92 ALA A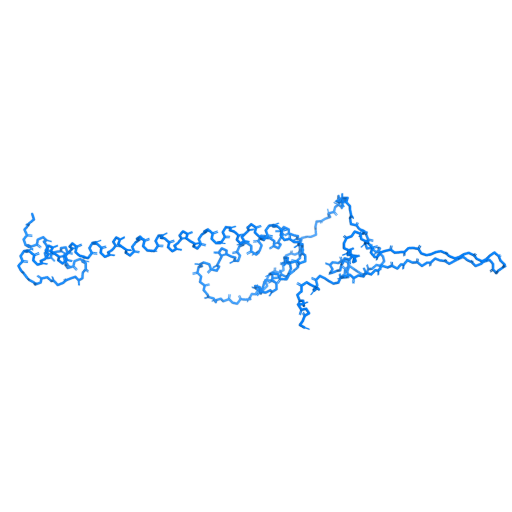 CA 1
ATOM 695 C C . ALA A 1 92 ? -9.750 -1.706 9.495 1.00 86.88 92 ALA A C 1
ATOM 697 O O . ALA A 1 92 ? -10.379 -1.989 10.510 1.00 86.88 92 ALA A O 1
ATOM 698 N N . ASP A 1 93 ? -8.423 -1.818 9.423 1.00 85.38 93 ASP A N 1
ATOM 699 C CA . ASP A 1 93 ? -7.568 -2.179 10.557 1.00 85.38 93 ASP A CA 1
ATOM 700 C C . ASP A 1 93 ? -7.421 -1.012 11.547 1.00 85.38 93 ASP A C 1
ATOM 702 O O . ASP A 1 93 ? -7.608 -1.189 12.743 1.00 85.38 93 ASP A O 1
ATOM 706 N N . ILE A 1 94 ? -7.257 0.216 11.043 1.00 83.81 94 ILE A N 1
ATOM 707 C CA . ILE A 1 94 ? -7.218 1.444 11.865 1.00 83.81 94 ILE A CA 1
ATOM 708 C C . ILE A 1 94 ? -8.543 1.684 12.588 1.00 83.81 94 ILE A C 1
ATOM 710 O O . ILE A 1 94 ? -8.576 2.140 13.732 1.00 83.81 94 ILE A O 1
ATOM 714 N N . GLU A 1 95 ? -9.655 1.353 11.934 1.00 80.69 95 GLU A N 1
ATOM 715 C CA . GLU A 1 95 ? -10.971 1.372 12.568 1.00 80.69 95 GLU A CA 1
ATOM 716 C C . GLU A 1 95 ? -11.104 0.267 13.638 1.00 80.69 95 GLU A C 1
ATOM 718 O O . GLU A 1 95 ? -11.764 0.480 14.657 1.00 80.69 95 GLU A O 1
ATOM 723 N N . ARG A 1 96 ? -10.450 -0.891 13.450 1.00 74.88 96 ARG A N 1
ATOM 724 C CA . ARG A 1 96 ? -10.458 -2.037 14.380 1.00 74.88 96 ARG A CA 1
ATOM 725 C C . ARG A 1 96 ? -9.549 -1.874 15.593 1.00 74.88 96 ARG A C 1
ATOM 727 O O . ARG A 1 96 ? -9.937 -2.336 16.665 1.00 74.88 96 ARG A O 1
ATOM 734 N N . ASP A 1 97 ? -8.421 -1.181 15.470 1.00 63.97 97 ASP A N 1
ATOM 735 C CA . ASP A 1 97 ? -7.528 -0.849 16.595 1.00 63.97 97 ASP A CA 1
ATOM 736 C C . ASP A 1 97 ? -8.242 -0.028 17.691 1.00 63.97 97 ASP A C 1
ATOM 738 O O . ASP A 1 97 ? -7.784 0.063 18.827 1.00 63.97 97 ASP A O 1
ATOM 742 N N . SER A 1 98 ? -9.419 0.527 17.379 1.00 57.66 98 SER A N 1
ATOM 743 C CA . SER A 1 98 ? -10.324 1.163 18.337 1.00 57.66 98 SER A CA 1
ATOM 744 C C . SER A 1 98 ? -11.080 0.201 19.258 1.00 57.66 98 SER A C 1
ATOM 746 O O . SER A 1 98 ? -11.658 0.672 20.237 1.00 57.66 98 SER A O 1
ATOM 748 N N . ALA A 1 99 ? -11.184 -1.084 18.911 1.00 55.66 99 ALA A N 1
ATOM 749 C CA . ALA A 1 99 ? -12.145 -1.986 19.536 1.00 55.66 99 ALA A CA 1
ATOM 750 C C . ALA A 1 99 ? -11.513 -2.956 20.534 1.00 55.66 99 ALA A C 1
ATOM 752 O O . ALA A 1 99 ? -12.061 -3.095 21.614 1.00 55.66 99 ALA A O 1
ATOM 753 N N . GLU A 1 100 ? -10.393 -3.615 20.238 1.00 46.28 100 GLU A N 1
ATOM 754 C CA . GLU A 1 100 ? -9.830 -4.617 21.154 1.00 46.28 100 GLU A CA 1
ATOM 755 C C . GLU A 1 100 ? -8.472 -5.115 20.653 1.00 46.28 100 GLU A C 1
ATOM 757 O O . GLU A 1 100 ? -8.318 -5.527 19.504 1.00 46.28 100 GLU A O 1
ATOM 762 N N . GLY A 1 101 ? -7.485 -5.131 21.549 1.00 45.44 101 GLY A N 1
ATOM 763 C CA . GLY A 1 101 ? -6.226 -5.818 21.320 1.00 45.44 101 GLY A CA 1
ATOM 764 C C . GLY A 1 101 ? -6.397 -7.342 21.277 1.00 45.44 101 GLY A C 1
ATOM 765 O O . GLY A 1 101 ? -7.062 -7.933 22.122 1.00 45.44 101 GLY A O 1
ATOM 766 N N . ILE A 1 102 ? -5.646 -7.953 20.354 1.00 43.72 102 ILE A N 1
ATOM 767 C CA . ILE A 1 102 ? -5.266 -9.375 20.266 1.00 43.72 102 ILE A CA 1
ATOM 768 C C . ILE A 1 102 ? -6.365 -10.344 19.781 1.00 43.72 102 ILE A C 1
ATOM 770 O O . ILE A 1 102 ? -7.139 -10.857 20.579 1.00 43.72 102 ILE A O 1
ATOM 774 N N . ALA A 1 103 ? -6.277 -10.779 18.513 1.00 39.31 103 ALA A N 1
ATOM 775 C CA . ALA A 1 103 ? -6.136 -12.205 18.164 1.00 39.31 103 ALA A CA 1
ATOM 776 C C . ALA A 1 103 ? -5.958 -12.448 16.649 1.00 39.31 103 ALA A C 1
ATOM 778 O O . ALA A 1 103 ? -6.858 -12.220 15.854 1.00 39.31 103 ALA A O 1
ATOM 779 N N . LYS A 1 104 ? -4.792 -13.019 16.325 1.00 33.00 104 LYS A N 1
ATOM 780 C CA . LYS A 1 104 ? -4.532 -14.114 15.372 1.00 33.00 104 LYS A CA 1
ATOM 781 C C . LYS A 1 104 ? -5.121 -14.056 13.952 1.00 33.00 104 LYS A C 1
ATOM 783 O O . LYS A 1 104 ? -6.308 -14.235 13.722 1.00 33.00 104 LYS A O 1
ATOM 788 N N . ALA A 1 105 ? -4.167 -14.013 13.019 1.00 45.31 105 ALA A N 1
ATOM 789 C CA . ALA A 1 105 ? -4.075 -14.835 11.814 1.00 45.31 105 ALA A CA 1
ATOM 790 C C . ALA A 1 105 ? -5.145 -15.931 11.660 1.00 45.31 105 ALA A C 1
ATOM 792 O O . ALA A 1 105 ? -5.204 -16.835 12.489 1.00 45.31 105 ALA A O 1
ATOM 793 N N . GLU A 1 106 ? -5.860 -15.913 10.534 1.00 35.31 106 GLU A N 1
ATOM 794 C CA . GLU A 1 106 ? -5.904 -17.052 9.609 1.00 35.31 106 GLU A CA 1
ATOM 795 C C . GLU A 1 106 ? -6.516 -16.672 8.251 1.00 35.31 106 GLU A C 1
ATOM 797 O O . GLU A 1 106 ? -7.285 -15.721 8.108 1.00 35.31 106 GLU A O 1
ATOM 802 N N . GLU A 1 107 ? -6.061 -17.409 7.241 1.00 44.47 107 GLU A N 1
ATOM 803 C CA . GLU A 1 107 ? -6.313 -17.280 5.810 1.00 44.47 107 GLU A CA 1
ATOM 804 C C . GLU A 1 107 ? -7.787 -17.391 5.406 1.00 44.47 107 GLU A C 1
ATOM 806 O O . GLU A 1 107 ? -8.495 -18.257 5.905 1.00 44.47 107 GLU A O 1
ATOM 811 N N . VAL A 1 108 ? -8.181 -16.680 4.339 1.00 33.50 108 VAL A N 1
ATOM 812 C CA . VAL A 1 108 ? -9.116 -17.233 3.344 1.00 33.50 108 VAL A CA 1
ATOM 813 C C . VAL A 1 108 ? -8.703 -16.794 1.937 1.00 33.50 108 VAL A C 1
ATOM 815 O O . VAL A 1 108 ? -8.750 -15.619 1.570 1.00 33.50 108 VAL A O 1
ATOM 818 N N . ASN A 1 109 ? -8.311 -17.799 1.154 1.00 41.03 109 ASN A N 1
ATOM 819 C CA . ASN A 1 109 ? -8.189 -17.792 -0.297 1.00 41.03 109 ASN A CA 1
ATOM 820 C C . ASN A 1 109 ? -9.495 -17.346 -0.972 1.00 41.03 109 ASN A C 1
ATOM 822 O O . ASN A 1 109 ? -10.557 -17.912 -0.728 1.00 41.03 109 ASN A O 1
ATOM 826 N N . GLY A 1 110 ? -9.390 -16.400 -1.902 1.00 26.89 110 GLY A N 1
ATOM 827 C CA . GLY A 1 110 ? -10.482 -16.002 -2.784 1.00 26.89 110 GLY A CA 1
ATOM 828 C C . GLY A 1 110 ? -9.933 -15.600 -4.143 1.00 26.89 110 GLY A C 1
ATOM 829 O O . GLY A 1 110 ? -9.731 -14.419 -4.416 1.00 26.89 110 GLY A O 1
ATOM 830 N N . SER A 1 111 ? -9.639 -16.596 -4.978 1.00 42.81 111 SER A N 1
ATOM 831 C CA . SER A 1 111 ? -9.326 -16.404 -6.388 1.00 42.81 111 SER A CA 1
ATOM 832 C C . SER A 1 111 ? -10.550 -15.838 -7.108 1.00 42.81 111 SER A C 1
ATOM 834 O O . SER A 1 111 ? -11.567 -16.507 -7.259 1.00 42.81 111 SER A O 1
ATOM 836 N N . ILE A 1 112 ? -10.445 -14.607 -7.599 1.00 36.41 112 ILE A N 1
ATOM 837 C CA . ILE A 1 112 ? -11.330 -14.117 -8.652 1.00 36.41 112 ILE A CA 1
ATOM 838 C C . ILE A 1 112 ? -10.439 -13.547 -9.747 1.00 36.41 112 ILE A C 1
ATOM 840 O O . ILE A 1 112 ? -9.863 -12.465 -9.645 1.00 36.41 112 ILE A O 1
ATOM 844 N N . THR A 1 113 ? -10.281 -14.355 -10.790 1.00 42.91 113 THR A N 1
ATOM 845 C CA . THR A 1 113 ? -9.733 -13.952 -12.076 1.00 42.91 113 THR A CA 1
ATOM 846 C C . THR A 1 113 ? -10.724 -13.011 -12.746 1.00 42.91 113 THR A C 1
ATOM 848 O O . THR A 1 113 ? -11.711 -13.465 -13.321 1.00 42.91 113 THR A O 1
ATOM 851 N N . GLU A 1 114 ? -10.443 -11.716 -12.733 1.00 35.81 114 GLU A N 1
ATOM 852 C CA . GLU A 1 114 ? -11.073 -10.789 -13.666 1.00 35.81 114 GLU A CA 1
ATOM 853 C C . GLU A 1 114 ? -10.003 -10.163 -14.554 1.00 35.81 114 GLU A C 1
ATOM 855 O O . GLU A 1 114 ? -9.059 -9.518 -14.098 1.00 35.81 114 GLU A O 1
ATOM 860 N N . LYS A 1 115 ? -10.151 -10.436 -15.856 1.00 40.97 115 LYS A N 1
ATOM 861 C CA . LYS A 1 115 ? -9.419 -9.825 -16.966 1.00 40.97 115 LYS A CA 1
ATOM 862 C C . LYS A 1 115 ? -9.475 -8.305 -16.825 1.00 40.97 115 LYS A C 1
ATOM 864 O O . LYS A 1 115 ? -10.449 -7.680 -17.238 1.00 40.97 115 LYS A O 1
ATOM 869 N N . LEU A 1 116 ? -8.419 -7.702 -16.292 1.00 35.06 116 LEU A N 1
ATOM 870 C CA . LEU A 1 116 ? -8.267 -6.255 -16.304 1.00 35.06 116 LEU A CA 1
ATOM 871 C C . LEU A 1 116 ? -7.500 -5.848 -17.556 1.00 35.06 116 LEU A C 1
ATOM 873 O O . LEU A 1 116 ? -6.278 -5.938 -17.637 1.00 35.06 116 LEU A O 1
ATOM 877 N N . VAL A 1 117 ? -8.282 -5.405 -18.541 1.00 37.22 117 VAL A N 1
ATOM 878 C CA . VAL A 1 117 ? -7.834 -4.560 -19.644 1.00 37.22 117 VAL A CA 1
ATOM 879 C C . VAL A 1 117 ? -7.083 -3.375 -19.038 1.00 37.22 117 VAL A C 1
ATOM 881 O O . VAL A 1 117 ? -7.647 -2.566 -18.299 1.00 37.22 117 VAL A O 1
ATOM 884 N N . THR A 1 118 ? -5.787 -3.312 -19.314 1.00 33.16 118 THR A N 1
ATOM 885 C CA . THR A 1 118 ? -4.880 -2.265 -18.858 1.00 33.16 118 THR A CA 1
ATOM 886 C C . THR A 1 118 ? -5.217 -0.951 -19.557 1.00 33.16 118 THR A C 1
ATOM 888 O O . THR A 1 118 ? -4.764 -0.672 -20.664 1.00 33.16 118 THR A O 1
ATOM 891 N N . VAL A 1 119 ? -6.012 -0.109 -18.893 1.00 32.16 119 VAL A N 1
ATOM 892 C CA . VAL A 1 119 ? -6.083 1.315 -19.230 1.00 32.16 119 VAL A CA 1
ATOM 893 C C . VAL A 1 119 ? -4.821 1.976 -18.686 1.00 32.16 119 VAL A C 1
ATOM 895 O O . VAL A 1 119 ? -4.599 2.096 -17.481 1.00 32.16 119 VAL A O 1
ATOM 898 N N . THR A 1 120 ? -3.974 2.351 -19.630 1.00 32.84 120 THR A N 1
ATOM 899 C CA . THR A 1 120 ? -2.693 3.032 -19.506 1.00 32.84 120 THR A CA 1
ATOM 900 C C . THR A 1 120 ? -2.846 4.334 -18.717 1.00 32.84 120 THR A C 1
ATOM 902 O O . THR A 1 120 ? -3.405 5.315 -19.210 1.00 32.84 120 THR A O 1
ATOM 905 N N . LYS A 1 121 ? -2.306 4.383 -17.495 1.00 40.62 121 LYS A N 1
ATOM 906 C CA . LYS A 1 121 ? -2.010 5.664 -16.847 1.00 40.62 121 LYS A CA 1
ATOM 907 C C . LYS A 1 121 ? -0.706 6.181 -17.464 1.00 40.62 121 LYS A C 1
ATOM 909 O O . LYS A 1 121 ? 0.343 5.570 -17.289 1.00 40.62 121 LYS A O 1
ATOM 914 N N . LYS A 1 122 ? -0.803 7.261 -18.247 1.00 39.94 122 LYS A N 1
ATOM 915 C CA . LYS A 1 122 ? 0.328 7.993 -18.842 1.00 39.94 122 LYS A CA 1
ATOM 916 C C . LYS A 1 122 ? 1.393 8.281 -17.775 1.00 39.94 122 LYS A C 1
ATOM 918 O O . LYS A 1 122 ? 1.077 8.964 -16.806 1.00 39.94 122 LYS A O 1
ATOM 923 N N . GLY A 1 123 ? 2.620 7.801 -17.981 1.00 48.19 123 GLY A N 1
ATOM 924 C CA . GLY A 1 123 ? 3.807 8.347 -17.311 1.00 48.19 123 GLY A CA 1
ATOM 925 C C . GLY A 1 123 ? 4.861 7.349 -16.834 1.00 48.19 123 GLY A C 1
ATOM 926 O O . GLY A 1 123 ? 6.020 7.730 -16.789 1.00 48.19 123 GLY A O 1
ATOM 927 N N . ASN A 1 124 ? 4.516 6.094 -16.531 1.00 54.41 124 ASN A N 1
ATOM 928 C CA . ASN A 1 124 ? 5.506 5.142 -16.005 1.00 54.41 124 ASN A CA 1
ATOM 929 C C . ASN A 1 124 ? 6.048 4.223 -17.103 1.00 54.41 124 ASN A C 1
ATOM 931 O O . ASN A 1 124 ? 5.272 3.671 -17.888 1.00 54.41 124 ASN A O 1
ATOM 935 N N . ALA A 1 125 ? 7.373 4.049 -17.132 1.00 64.19 125 ALA A N 1
ATOM 936 C CA . ALA A 1 125 ? 8.031 3.096 -18.017 1.00 64.19 125 ALA A CA 1
ATOM 937 C C . ALA A 1 125 ? 7.534 1.672 -17.752 1.00 64.19 125 ALA A C 1
ATOM 939 O O . ALA A 1 125 ? 7.324 1.251 -16.610 1.00 64.19 125 ALA A O 1
ATOM 940 N N . VAL A 1 126 ? 7.287 0.951 -18.841 1.00 75.19 126 VAL A N 1
ATOM 941 C CA . VAL A 1 126 ? 6.701 -0.386 -18.811 1.00 75.19 126 VAL A CA 1
ATOM 942 C C . VAL A 1 126 ? 7.823 -1.403 -18.626 1.00 75.19 126 VAL A C 1
ATOM 944 O O . VAL A 1 126 ? 8.819 -1.376 -19.346 1.00 75.19 126 VAL A O 1
ATOM 947 N N . LEU A 1 127 ? 7.651 -2.308 -17.661 1.00 81.25 127 LEU A N 1
ATOM 948 C CA . LEU A 1 127 ? 8.558 -3.437 -17.465 1.00 81.25 127 LEU A CA 1
ATOM 949 C C . LEU A 1 127 ? 8.564 -4.351 -18.688 1.00 81.25 127 LEU A C 1
ATOM 951 O O . LEU A 1 127 ? 7.513 -4.576 -19.296 1.00 81.25 127 LEU A O 1
ATOM 955 N N . ASP A 1 128 ? 9.723 -4.930 -18.996 1.00 82.62 128 ASP A N 1
ATOM 956 C CA . ASP A 1 128 ? 9.850 -5.895 -20.086 1.00 82.62 128 ASP A CA 1
ATOM 957 C C . ASP A 1 128 ? 8.812 -7.033 -19.968 1.00 82.62 128 ASP A C 1
ATOM 959 O O . ASP A 1 128 ? 8.593 -7.642 -18.912 1.00 82.62 128 ASP A O 1
ATOM 963 N N . GLN A 1 129 ? 8.156 -7.333 -21.087 1.00 82.44 129 GLN A N 1
ATOM 964 C CA . GLN A 1 129 ? 7.142 -8.374 -21.199 1.00 82.44 129 GLN A CA 1
ATOM 965 C C . GLN A 1 129 ? 7.698 -9.770 -20.897 1.00 82.44 129 GLN A C 1
ATOM 967 O O . GLN A 1 129 ? 6.934 -10.642 -20.478 1.00 82.44 129 GLN A O 1
ATOM 972 N N . TRP A 1 130 ? 9.003 -9.979 -21.078 1.00 81.62 130 TRP A N 1
ATOM 973 C CA . TRP A 1 130 ? 9.659 -11.269 -20.851 1.00 81.62 130 TRP A CA 1
ATOM 974 C C . TRP A 1 130 ? 9.999 -11.531 -19.381 1.00 81.62 130 TRP A C 1
ATOM 976 O O . TRP A 1 130 ? 10.419 -12.636 -19.036 1.00 81.62 130 TRP A O 1
ATOM 986 N N . LEU A 1 131 ? 9.784 -10.550 -18.497 1.00 82.50 131 LEU A N 1
ATOM 987 C CA . LEU A 1 131 ? 9.967 -10.742 -17.064 1.00 82.50 131 LEU A CA 1
ATOM 988 C C . LEU A 1 131 ? 8.883 -11.670 -16.485 1.00 82.50 131 LEU A C 1
ATOM 990 O O . LEU A 1 131 ? 7.713 -11.582 -16.876 1.00 82.50 131 LEU A O 1
ATOM 994 N N . PRO A 1 132 ? 9.232 -12.523 -15.511 1.00 84.69 132 PRO A N 1
ATOM 995 C CA . PRO A 1 132 ? 8.256 -13.324 -14.787 1.00 84.69 132 PRO A CA 1
ATOM 996 C C . PRO A 1 132 ? 7.219 -12.456 -14.067 1.00 84.69 132 PRO A C 1
ATOM 998 O O . PRO A 1 132 ? 7.536 -11.384 -13.543 1.00 84.69 132 PRO A O 1
ATOM 1001 N N . ASP A 1 133 ? 5.994 -12.961 -13.948 1.00 75.31 133 ASP A N 1
ATOM 1002 C CA . ASP A 1 133 ? 4.886 -12.210 -13.346 1.00 75.31 133 ASP A CA 1
ATOM 1003 C C . ASP A 1 133 ? 5.142 -11.826 -11.881 1.00 75.31 133 ASP A C 1
ATOM 1005 O O . ASP A 1 133 ? 4.781 -10.731 -11.457 1.00 75.31 133 ASP A O 1
ATOM 1009 N N . HIS A 1 134 ? 5.845 -12.677 -11.126 1.00 74.69 134 HIS A N 1
ATOM 1010 C CA . HIS A 1 134 ? 6.219 -12.398 -9.735 1.00 74.69 134 HIS A CA 1
ATOM 1011 C C . HIS A 1 134 ? 7.213 -11.229 -9.597 1.00 74.69 134 HIS A C 1
ATOM 1013 O O . HIS A 1 134 ? 7.249 -10.564 -8.559 1.00 74.69 134 HIS A O 1
ATOM 1019 N N . VAL A 1 135 ? 8.009 -10.951 -10.637 1.00 77.81 135 VAL A N 1
ATOM 1020 C CA . VAL A 1 135 ? 8.906 -9.787 -10.687 1.00 77.81 135 VAL A CA 1
ATOM 1021 C C . VAL A 1 135 ? 8.104 -8.551 -11.082 1.00 77.81 135 VAL A C 1
ATOM 1023 O O . VAL A 1 135 ? 8.183 -7.523 -10.413 1.00 77.81 135 VAL A O 1
ATOM 1026 N N . LYS A 1 136 ? 7.238 -8.667 -12.094 1.00 75.50 136 LYS A N 1
ATOM 1027 C CA . LYS A 1 136 ? 6.363 -7.567 -12.534 1.00 75.50 136 LYS A CA 1
ATOM 1028 C C . LYS A 1 136 ? 5.432 -7.055 -11.437 1.00 75.50 136 LYS A C 1
ATOM 1030 O O . LYS A 1 136 ? 5.103 -5.875 -11.410 1.00 75.50 136 LYS A O 1
ATOM 1035 N N . SER A 1 137 ? 4.995 -7.932 -10.533 1.00 70.50 137 SER A N 1
ATOM 1036 C CA . SER A 1 137 ? 4.129 -7.552 -9.415 1.00 70.50 137 SER A CA 1
ATOM 1037 C C . SER A 1 137 ? 4.864 -6.837 -8.281 1.00 70.50 137 SER A C 1
ATOM 1039 O O . SER A 1 137 ? 4.223 -6.119 -7.507 1.00 70.50 137 SER A O 1
ATOM 1041 N N . SER A 1 138 ? 6.168 -7.080 -8.141 1.00 68.50 138 SER A N 1
ATOM 1042 C CA . SER A 1 138 ? 6.955 -6.732 -6.948 1.00 68.50 138 SER A CA 1
ATOM 1043 C C . SER A 1 138 ? 7.931 -5.580 -7.188 1.00 68.50 138 SER A C 1
ATOM 1045 O O . SER A 1 138 ? 8.298 -4.886 -6.241 1.00 68.50 138 SER A O 1
ATOM 1047 N N . TYR A 1 139 ? 8.311 -5.357 -8.444 1.00 77.56 139 TYR A N 1
ATOM 1048 C CA . TYR A 1 139 ? 9.293 -4.361 -8.855 1.00 77.56 139 TYR A CA 1
ATOM 1049 C C . TYR A 1 139 ? 8.676 -3.333 -9.801 1.00 77.56 139 TYR A C 1
ATOM 1051 O O . TYR A 1 139 ? 7.647 -3.576 -10.429 1.00 77.56 139 TYR A O 1
ATOM 1059 N N . HIS A 1 140 ? 9.319 -2.178 -9.898 1.00 77.62 140 HIS A N 1
ATOM 1060 C CA . HIS A 1 140 ? 9.023 -1.131 -10.873 1.00 77.62 140 HIS A CA 1
ATOM 1061 C C . HIS A 1 140 ? 10.339 -0.651 -11.495 1.00 77.62 140 HIS A C 1
ATOM 1063 O O . HIS A 1 140 ? 11.405 -0.856 -10.911 1.00 77.62 140 HIS A O 1
ATOM 1069 N N . VAL A 1 141 ? 10.281 -0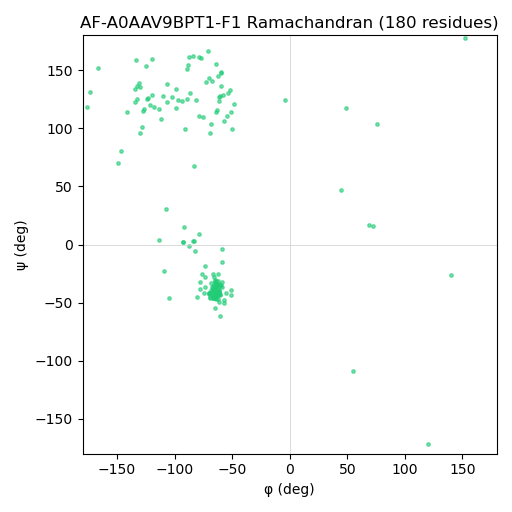.041 -12.683 1.00 81.69 141 VAL A N 1
ATOM 1070 C CA . VAL A 1 141 ? 11.461 0.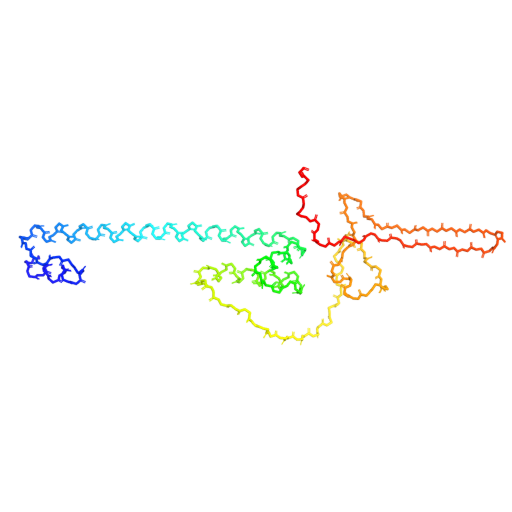625 -13.253 1.00 81.69 141 VAL A CA 1
ATOM 1071 C C . VAL A 1 141 ? 11.859 1.746 -12.300 1.00 81.69 141 VAL A C 1
ATOM 1073 O O . VAL A 1 141 ? 11.009 2.550 -11.913 1.00 81.69 141 VAL A O 1
ATOM 1076 N N . LEU A 1 142 ? 13.124 1.755 -11.883 1.00 81.81 142 LEU A N 1
ATOM 1077 C CA . LEU A 1 142 ? 13.648 2.764 -10.980 1.00 81.81 142 LEU A CA 1
ATOM 1078 C C . LEU A 1 142 ? 13.514 4.134 -11.646 1.00 81.81 142 LEU A C 1
ATOM 1080 O O . LEU A 1 142 ? 13.959 4.343 -12.776 1.00 81.81 142 LEU A O 1
ATOM 1084 N N . GLN A 1 143 ? 12.905 5.058 -10.919 1.00 78.12 143 GLN A N 1
ATOM 1085 C CA . GLN A 1 143 ? 12.834 6.458 -11.287 1.00 78.12 143 GLN A CA 1
ATOM 1086 C C . GLN A 1 143 ? 13.436 7.254 -10.138 1.00 78.12 143 GLN A C 1
ATOM 1088 O O . GLN A 1 143 ? 13.046 7.067 -8.983 1.00 78.12 143 GLN A O 1
ATOM 1093 N N . HIS A 1 144 ? 14.410 8.101 -10.447 1.00 75.44 144 HIS A N 1
ATOM 1094 C CA . HIS A 1 144 ? 14.998 9.016 -9.479 1.00 75.44 144 HIS A CA 1
ATOM 1095 C C . HIS A 1 144 ? 14.870 10.428 -10.029 1.00 75.44 144 HIS A C 1
ATOM 1097 O O . HIS A 1 144 ? 15.288 10.681 -11.155 1.00 75.44 144 HIS A O 1
ATOM 1103 N N . GLU A 1 145 ? 14.265 11.315 -9.240 1.00 72.00 145 GLU A N 1
ATOM 1104 C CA . GLU A 1 145 ? 13.929 12.678 -9.662 1.00 72.00 145 GLU A CA 1
ATOM 1105 C C . GLU A 1 145 ? 13.074 12.651 -10.948 1.00 72.00 145 GLU A C 1
ATOM 1107 O O . GLU A 1 145 ? 11.933 12.190 -10.900 1.00 72.00 145 GLU A O 1
ATOM 1112 N N . ASP A 1 146 ? 13.632 13.055 -12.091 1.00 74.12 146 ASP A N 1
ATOM 1113 C CA . ASP A 1 146 ? 12.983 13.036 -13.412 1.00 74.12 146 ASP A CA 1
ATOM 1114 C C . ASP A 1 146 ? 13.628 12.038 -14.395 1.00 74.12 146 ASP A C 1
ATOM 1116 O O . ASP A 1 146 ? 13.224 11.943 -15.558 1.00 74.12 146 ASP A O 1
ATOM 1120 N N . GLU A 1 147 ? 14.614 11.260 -13.943 1.00 76.06 147 GLU A N 1
ATOM 1121 C CA . GLU A 1 147 ? 15.310 10.276 -14.767 1.00 76.06 147 GLU A CA 1
ATOM 1122 C C . GLU A 1 147 ? 14.731 8.874 -14.563 1.00 76.06 147 GLU A C 1
ATOM 1124 O O . GLU A 1 147 ? 14.666 8.329 -13.456 1.00 76.06 147 GLU A O 1
ATOM 1129 N N . ILE A 1 148 ? 14.311 8.271 -15.674 1.00 84.19 148 ILE A N 1
ATOM 1130 C CA . ILE A 1 148 ? 13.861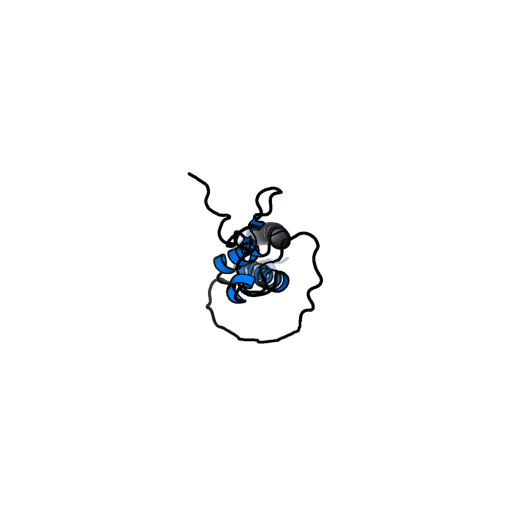 6.883 -15.736 1.00 84.19 148 ILE A CA 1
ATOM 1131 C C . ILE A 1 148 ? 15.060 6.023 -16.125 1.00 84.19 148 ILE A C 1
ATOM 1133 O O . ILE A 1 148 ? 15.654 6.221 -17.185 1.00 84.19 148 ILE A O 1
ATOM 1137 N N . TYR A 1 149 ? 15.380 5.027 -15.301 1.00 87.00 149 TYR A N 1
ATOM 1138 C CA . TYR A 1 149 ? 16.492 4.112 -15.549 1.00 87.00 149 TYR A CA 1
ATOM 1139 C C . TYR A 1 149 ? 16.082 2.983 -16.506 1.00 87.00 149 TYR A C 1
ATOM 1141 O O . TYR A 1 149 ? 16.002 1.807 -16.132 1.00 87.00 149 TYR A O 1
ATOM 1149 N N . ASP A 1 150 ? 15.822 3.367 -17.755 1.00 88.94 150 ASP A N 1
ATOM 1150 C CA . ASP A 1 150 ? 15.532 2.489 -18.889 1.00 88.94 150 ASP A CA 1
ATOM 1151 C C . ASP A 1 150 ? 16.350 2.945 -20.104 1.00 88.94 150 ASP A C 1
ATOM 1153 O O . ASP A 1 150 ? 16.272 4.101 -20.525 1.00 88.94 150 ASP A O 1
ATOM 1157 N N . ALA A 1 151 ? 17.170 2.052 -20.654 1.00 88.88 151 ALA A N 1
ATOM 1158 C CA . ALA A 1 151 ? 18.074 2.358 -21.754 1.00 88.88 151 ALA A CA 1
ATOM 1159 C C . ALA A 1 151 ? 18.021 1.283 -22.842 1.00 88.88 151 ALA A C 1
ATOM 1161 O O . ALA A 1 151 ? 18.134 0.085 -22.578 1.00 88.88 151 ALA A O 1
ATOM 1162 N N . VAL A 1 152 ? 17.940 1.730 -24.098 1.00 91.94 152 VAL A N 1
ATOM 1163 C CA . VAL A 1 152 ? 18.047 0.877 -25.285 1.00 91.94 152 VAL A CA 1
ATOM 1164 C C . VAL A 1 152 ? 19.322 1.244 -26.039 1.00 91.94 152 VAL A C 1
ATOM 1166 O O . VAL A 1 152 ? 19.472 2.358 -26.537 1.00 91.94 152 VAL A O 1
ATOM 1169 N N . LEU A 1 153 ? 20.251 0.298 -26.124 1.00 93.00 153 LEU A N 1
ATOM 1170 C CA . LEU A 1 153 ? 21.537 0.425 -26.805 1.00 93.00 153 LEU A CA 1
ATOM 1171 C C . LEU A 1 153 ? 21.500 -0.382 -28.103 1.00 93.00 153 LEU A C 1
ATOM 1173 O O . LEU A 1 153 ? 21.027 -1.516 -28.120 1.00 93.00 153 LEU A O 1
ATOM 1177 N N . ASN A 1 154 ? 22.042 0.167 -29.187 1.00 94.06 154 ASN A N 1
ATOM 1178 C CA . ASN A 1 154 ? 22.149 -0.521 -30.471 1.00 94.06 154 ASN A CA 1
ATOM 1179 C C . ASN A 1 154 ? 23.560 -0.358 -31.045 1.00 94.06 154 ASN A C 1
ATOM 1181 O O . ASN A 1 154 ? 24.115 0.741 -31.030 1.00 94.06 154 ASN A O 1
ATOM 1185 N N . GLN A 1 155 ? 24.126 -1.440 -31.575 1.00 93.62 155 GLN A N 1
ATOM 1186 C CA . GLN A 1 155 ? 25.419 -1.445 -32.248 1.00 93.62 155 GLN A CA 1
ATOM 1187 C C . GLN A 1 155 ? 25.327 -2.199 -33.577 1.00 93.62 155 GLN A C 1
ATOM 1189 O O . GLN A 1 155 ? 24.997 -3.386 -33.622 1.00 93.62 155 GLN A O 1
ATOM 1194 N N . THR A 1 156 ? 25.727 -1.529 -34.659 1.00 94.50 156 THR A N 1
ATOM 1195 C CA . THR A 1 156 ? 25.782 -2.109 -36.005 1.00 94.50 156 THR A CA 1
ATOM 1196 C C . THR A 1 156 ? 27.201 -2.035 -36.567 1.00 94.50 156 THR A C 1
ATOM 1198 O O . THR A 1 156 ? 27.751 -0.953 -36.754 1.00 94.50 156 THR A O 1
ATOM 1201 N N . ASN A 1 157 ? 27.782 -3.194 -36.883 1.00 92.75 157 ASN A N 1
ATOM 1202 C CA . ASN A 1 157 ? 29.081 -3.324 -37.537 1.00 92.75 157 ASN A CA 1
ATOM 1203 C C . ASN A 1 157 ? 28.873 -3.882 -38.953 1.00 92.75 157 ASN A C 1
ATOM 1205 O O . ASN A 1 157 ? 28.582 -5.068 -39.120 1.00 92.75 157 ASN A O 1
ATOM 1209 N N . LEU A 1 158 ? 29.058 -3.036 -39.971 1.00 86.50 158 LEU A N 1
ATOM 1210 C CA . LEU A 1 158 ? 28.793 -3.383 -41.376 1.00 86.50 158 LEU A CA 1
ATOM 1211 C C . LEU A 1 158 ? 29.736 -4.464 -41.926 1.00 86.50 158 LEU A C 1
ATOM 1213 O O . LEU A 1 158 ? 29.299 -5.313 -42.693 1.00 86.50 158 LEU A O 1
ATOM 1217 N N . GLY A 1 159 ? 31.007 -4.467 -41.508 1.00 90.62 159 GLY A N 1
ATOM 1218 C CA . GLY A 1 159 ? 32.004 -5.441 -41.974 1.00 90.62 159 GLY A CA 1
ATOM 1219 C C . GLY A 1 159 ? 31.630 -6.894 -41.649 1.00 90.62 159 GLY A C 1
ATOM 1220 O O . GLY A 1 159 ? 31.424 -7.685 -42.563 1.00 90.62 159 GLY A O 1
ATOM 1221 N N . PRO A 1 160 ? 31.490 -7.262 -40.365 1.00 91.75 160 PRO A N 1
ATOM 1222 C CA . PRO A 1 160 ? 31.064 -8.604 -39.967 1.00 91.75 160 PRO A CA 1
ATOM 1223 C C . PRO A 1 160 ? 29.545 -8.846 -40.090 1.00 91.75 160 PRO A C 1
ATOM 1225 O O . PRO A 1 160 ? 29.071 -9.855 -39.575 1.00 91.75 160 PRO A O 1
ATOM 1228 N N . ASN A 1 161 ? 28.776 -7.934 -40.707 1.00 90.69 161 ASN A N 1
ATOM 1229 C CA . ASN A 1 161 ? 27.304 -7.948 -40.751 1.00 90.69 161 ASN A CA 1
ATOM 1230 C C . ASN A 1 161 ? 26.665 -8.268 -39.385 1.00 90.69 161 ASN A C 1
ATOM 1232 O O . ASN A 1 161 ? 25.798 -9.131 -39.248 1.00 90.69 161 ASN A O 1
ATOM 1236 N N . ASN A 1 162 ? 27.160 -7.601 -38.346 1.00 91.62 162 ASN A N 1
ATOM 1237 C CA . ASN A 1 162 ? 26.722 -7.838 -36.983 1.00 91.62 162 ASN A CA 1
ATOM 1238 C C . ASN A 1 162 ? 25.845 -6.678 -36.521 1.00 91.62 162 ASN A C 1
ATOM 1240 O O . ASN A 1 162 ? 26.296 -5.534 -36.497 1.00 91.62 162 ASN A O 1
ATOM 1244 N N . ASN A 1 163 ? 24.618 -6.984 -36.118 1.00 93.50 163 ASN A N 1
ATOM 1245 C CA . ASN A 1 163 ? 23.676 -6.021 -35.571 1.00 93.50 163 ASN A CA 1
ATOM 1246 C C . ASN A 1 163 ? 23.155 -6.555 -34.232 1.00 93.50 163 ASN A C 1
ATOM 1248 O O . ASN A 1 163 ? 22.535 -7.618 -34.195 1.00 93.50 163 ASN A O 1
ATOM 1252 N N . LYS A 1 164 ? 23.465 -5.858 -33.136 1.00 94.44 164 LYS A N 1
ATOM 1253 C CA . LYS A 1 164 ? 23.116 -6.260 -31.768 1.00 94.44 164 LYS A CA 1
ATOM 1254 C C . LYS A 1 164 ? 22.474 -5.092 -31.044 1.00 94.44 164 LYS A C 1
ATOM 1256 O O . LYS A 1 164 ? 22.976 -3.975 -31.119 1.00 94.44 164 LYS A O 1
ATOM 1261 N N . PHE A 1 165 ? 21.438 -5.383 -30.273 1.00 94.44 165 PHE A N 1
ATOM 1262 C CA . PHE A 1 165 ? 20.826 -4.421 -29.372 1.00 94.44 165 PHE A CA 1
ATOM 1263 C C . PHE A 1 165 ? 20.785 -4.979 -27.951 1.00 94.44 165 PHE A C 1
ATOM 1265 O O . PHE A 1 165 ? 20.768 -6.194 -27.746 1.00 94.44 165 PHE A O 1
ATOM 1272 N N . TYR A 1 166 ? 20.774 -4.074 -26.983 1.00 92.19 166 TYR A N 1
ATOM 1273 C CA . TYR A 1 166 ? 20.619 -4.369 -25.569 1.00 92.19 166 TYR A CA 1
ATOM 1274 C C . TYR A 1 166 ? 19.535 -3.460 -25.007 1.00 92.19 166 TYR A C 1
ATOM 1276 O O . TYR A 1 166 ? 19.519 -2.264 -25.286 1.00 92.19 166 TYR A O 1
ATOM 1284 N N . VAL A 1 167 ? 18.642 -4.032 -24.210 1.00 90.69 167 VAL A N 1
ATOM 1285 C CA . VAL A 1 167 ? 17.681 -3.288 -23.395 1.00 90.69 167 VAL A CA 1
ATOM 1286 C C . VAL A 1 167 ? 18.109 -3.477 -21.948 1.00 90.69 167 VAL A C 1
ATOM 1288 O O . VAL A 1 167 ? 18.356 -4.607 -21.525 1.00 90.69 167 VAL A O 1
ATOM 1291 N N . ILE A 1 168 ? 18.263 -2.380 -21.215 1.00 91.62 168 ILE A N 1
ATOM 1292 C CA . ILE A 1 168 ? 18.716 -2.372 -19.827 1.00 91.62 168 ILE A CA 1
ATOM 1293 C C . ILE A 1 168 ? 17.690 -1.593 -19.012 1.00 91.62 168 ILE A C 1
ATOM 1295 O O . ILE A 1 168 ? 17.521 -0.396 -19.215 1.00 91.62 168 ILE A O 1
ATOM 1299 N N . GLN A 1 169 ? 17.044 -2.275 -18.070 1.00 90.00 169 GLN A N 1
ATOM 1300 C CA . GLN A 1 169 ? 16.115 -1.680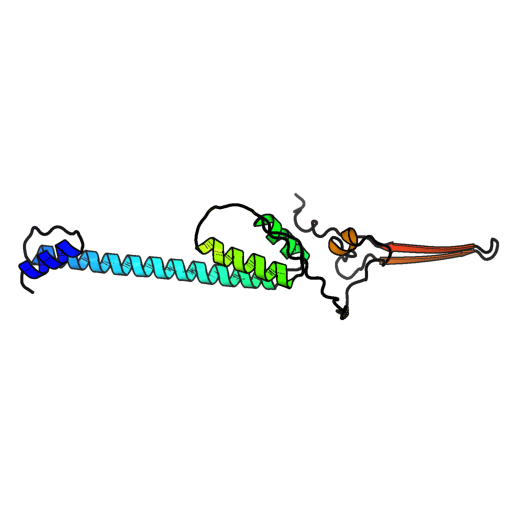 -17.112 1.00 90.00 169 GLN A CA 1
ATOM 1301 C C . GLN A 1 169 ? 16.641 -1.909 -15.699 1.00 90.00 169 GLN A C 1
ATOM 1303 O O . GLN A 1 169 ? 16.946 -3.046 -15.328 1.00 90.00 169 GLN A O 1
ATOM 1308 N N . ILE A 1 170 ? 16.735 -0.845 -14.900 1.00 88.75 170 ILE A N 1
ATOM 1309 C CA . ILE A 1 170 ? 17.036 -0.981 -13.472 1.00 88.75 170 ILE A CA 1
ATOM 1310 C C . ILE A 1 170 ? 15.722 -1.139 -12.722 1.00 88.75 170 ILE A C 1
ATOM 1312 O O . ILE A 1 170 ? 14.819 -0.313 -12.836 1.00 88.75 170 ILE A O 1
ATOM 1316 N N . LEU A 1 171 ? 15.619 -2.217 -11.949 1.00 86.56 171 LEU A N 1
ATOM 1317 C CA . LEU A 1 171 ? 14.429 -2.526 -11.170 1.00 86.56 171 LEU A CA 1
ATOM 1318 C C . LEU A 1 171 ? 14.616 -2.077 -9.723 1.00 86.56 171 LEU A C 1
ATOM 1320 O O . LEU A 1 171 ? 15.471 -2.593 -9.003 1.00 86.56 171 LEU A O 1
ATOM 1324 N N . GLY A 1 172 ? 13.783 -1.135 -9.292 1.00 79.06 172 GLY A N 1
ATOM 1325 C CA . GLY A 1 172 ? 13.660 -0.749 -7.895 1.00 79.06 172 GLY A CA 1
ATOM 1326 C C . GLY A 1 172 ? 12.747 -1.727 -7.165 1.00 79.06 172 GLY A C 1
ATOM 1327 O O . GLY A 1 172 ? 11.600 -1.947 -7.568 1.00 79.06 172 GLY A O 1
ATOM 1328 N N . SER A 1 173 ? 13.242 -2.329 -6.080 1.00 68.69 173 SER A N 1
ATOM 1329 C CA . SER A 1 173 ? 12.348 -2.997 -5.130 1.00 68.69 173 SER A CA 1
ATOM 1330 C C . SER A 1 173 ? 11.592 -1.926 -4.344 1.00 68.69 173 SER A C 1
ATOM 1332 O O . SER A 1 173 ? 12.185 -0.923 -3.953 1.00 68.69 173 SER A O 1
ATOM 1334 N N . CYS A 1 174 ? 10.303 -2.136 -4.077 1.00 58.66 174 CYS A N 1
ATOM 1335 C CA . CYS A 1 174 ? 9.496 -1.221 -3.258 1.00 58.66 174 CYS A CA 1
ATOM 1336 C C . CYS A 1 174 ? 10.027 -1.011 -1.816 1.00 58.66 174 CYS A C 1
ATOM 1338 O O . CYS A 1 174 ? 9.441 -0.226 -1.088 1.00 58.66 174 CYS A O 1
ATOM 1340 N N . PHE A 1 175 ? 11.093 -1.702 -1.391 1.00 46.94 175 PHE A N 1
ATOM 1341 C CA . PHE A 1 175 ? 11.601 -1.735 -0.012 1.00 46.94 175 PHE A CA 1
ATOM 1342 C C . PHE A 1 175 ? 12.600 -0.605 0.337 1.00 46.94 175 PHE A C 1
ATOM 1344 O O . PHE A 1 175 ? 13.095 -0.541 1.454 1.00 46.94 175 PHE A O 1
ATOM 1351 N N . TRP A 1 176 ? 12.949 0.284 -0.601 1.00 38.75 176 TRP A N 1
ATOM 1352 C CA . TRP A 1 176 ? 14.102 1.193 -0.450 1.00 38.75 176 TRP A CA 1
ATOM 1353 C C . TRP A 1 176 ? 13.821 2.570 0.171 1.00 38.75 176 TRP A C 1
ATOM 1355 O O . TRP A 1 176 ? 14.680 3.444 0.084 1.00 38.75 176 TRP A O 1
ATOM 1365 N N . HIS A 1 177 ? 12.672 2.794 0.810 1.00 42.44 177 HIS A N 1
ATOM 1366 C CA . HIS A 1 177 ? 12.370 4.095 1.420 1.00 42.44 177 HIS A CA 1
ATOM 1367 C C . HIS A 1 177 ? 12.417 4.112 2.952 1.00 42.44 177 HIS A C 1
ATOM 1369 O O . HIS A 1 177 ? 11.731 4.916 3.557 1.00 42.44 177 HIS A O 1
ATOM 1375 N N . LEU A 1 178 ? 13.252 3.288 3.597 1.00 39.28 178 LEU A N 1
ATOM 1376 C CA . LEU A 1 178 ? 13.602 3.469 5.015 1.00 39.28 178 LEU A CA 1
ATOM 1377 C C . LEU A 1 178 ? 15.023 2.974 5.324 1.00 39.28 178 LEU A C 1
ATOM 1379 O O . LEU A 1 178 ? 15.238 2.006 6.045 1.00 39.28 178 LEU A O 1
ATOM 1383 N N . SER A 1 179 ? 16.011 3.704 4.814 1.00 37.03 179 SER A N 1
ATOM 1384 C CA . SER A 1 179 ? 17.334 3.758 5.442 1.00 37.03 179 SER A CA 1
ATOM 1385 C C . SER A 1 179 ? 17.726 5.227 5.574 1.00 37.03 179 SER A C 1
ATOM 1387 O O . SER A 1 179 ? 18.219 5.801 4.601 1.00 37.03 179 SER A O 1
ATOM 1389 N N . PRO A 1 180 ? 17.507 5.881 6.729 1.00 41.62 180 PRO A N 1
ATOM 1390 C CA . PRO A 1 180 ? 18.221 7.114 7.003 1.00 41.62 180 PRO A CA 1
ATOM 1391 C C . PRO A 1 180 ? 19.709 6.755 7.062 1.00 41.62 180 PRO A C 1
ATOM 1393 O O . PRO A 1 180 ? 20.128 5.948 7.890 1.00 41.62 180 PRO A O 1
ATOM 1396 N N . PHE A 1 181 ? 20.494 7.299 6.132 1.00 40.38 181 PHE A N 1
ATOM 1397 C CA . PHE A 1 181 ? 21.949 7.292 6.228 1.00 40.38 181 PHE A CA 1
ATOM 1398 C C . PHE A 1 181 ? 22.327 7.975 7.551 1.00 40.38 181 PHE A C 1
ATOM 1400 O O . PHE A 1 181 ? 22.160 9.186 7.693 1.00 40.38 181 PHE A O 1
ATOM 1407 N N . THR A 1 182 ? 22.757 7.177 8.528 1.00 40.44 182 THR A N 1
ATOM 1408 C CA . THR A 1 182 ? 23.517 7.625 9.704 1.00 40.44 182 THR A CA 1
ATOM 1409 C C . THR A 1 182 ? 24.940 7.975 9.317 1.00 40.44 182 THR A C 1
ATOM 1411 O O . THR A 1 182 ? 25.508 7.194 8.517 1.00 40.44 182 THR A O 1
#

InterPro domains:
  IPR003034 SAP domain [PS50800] (1-32)
  IPR003034 SAP domain [SM00513] (1-32)
  IPR003034 SAP domain [SM00513] (60-94)
  IPR008893 WGR domain [PS51977] (138-182)
  IPR036930 WGR domain superfamily [SSF142921] (113-175)
  IPR050800 ADP-ribosyltransferase diphtheria toxin-like [PTHR10459] (104-171)

Secondary structure (DSSP, 8-state):
--HHHHHHHHHHTT----S-HHHHHHHHHHHHHHHHHHHHHHHHHHHHHHHHHHHHHHHHHHS-HHHHHHHHHHTT----S-HHHHHHHHHHHHHHTTT----------------------TTSPPPPTTS-HHHHTTEEE-EETTEE-EEEEEEEETTTTEEEEEEEEPEEETT-S-----

Sequence (182 aa):
MGVHELRGQASLRGLSTSGTKKVLLEGIAADIERDSAEENRNGEQLKEQVEEKADDIERIRAMGLCDLREQATLRGLLANGTKKALLARIAADIERDSAEGIAKAEEVNGSITEKLVTVTKKGNAVLDQWLPDHVKSSYHVLQHEDEIYDAVLNQTNLGPNNNKFYVIQILGSCFWHLSPFT

Solvent-accessible surface area (backbone atoms only — not comparable to full-atom values): 11484 Å² total; per-residue (Å²): 137,55,64,67,57,47,32,52,56,25,52,76,70,75,43,77,68,77,74,55,67,65,57,48,50,54,55,50,49,53,48,53,54,47,52,56,50,50,52,48,52,53,51,50,53,52,48,54,57,50,52,56,49,52,53,51,49,50,55,56,70,70,50,52,66,46,58,45,28,50,54,19,50,77,71,72,41,78,57,73,80,52,62,67,57,39,50,54,53,50,49,54,45,64,63,42,73,75,73,66,87,86,84,78,91,81,90,79,92,78,93,75,93,70,90,72,79,81,78,78,73,88,83,71,75,78,75,67,83,87,56,56,66,75,52,65,76,56,39,44,61,31,67,56,96,91,48,65,45,65,48,80,47,76,49,77,42,78,88,82,70,42,75,51,72,47,78,49,72,44,71,34,60,63,79,76,87,79,71,82,87,125